Protein AF-A0A2E6QFX4-F1 (afdb_monomer_lite)

Foldseek 3Di:
DDDDDDDDDDDDDDDDDDDDDDDPPPPPPPPPPDPPLPAPPVRDDDDDFQQQDFLLVLLVCLVVVHPVVVSVLVVLVVVQVVCQVPDALAVGLQQPDDSNNLSVQLNVVCVVGRGDGSNVSSVVSSVVSVVVGNRDDADWDWDDDDPDIDIGGLVLQLLLQVLLVVVVLHDDHSRSDLDPSQLQSLLVVCVVVVHHSRSDDDPVSSCVSVVVVPVPPD

Structure (mmCIF, N/CA/C/O backbone):
data_AF-A0A2E6QFX4-F1
#
_entry.id   AF-A0A2E6QFX4-F1
#
loop_
_atom_site.group_PDB
_atom_site.id
_atom_site.type_symbol
_atom_site.label_atom_id
_atom_site.label_alt_id
_atom_site.label_comp_id
_atom_site.label_asym_id
_atom_site.label_entity_id
_atom_site.label_seq_id
_atom_site.pdbx_PDB_ins_code
_atom_site.Cartn_x
_atom_site.Cartn_y
_atom_site.Cartn_z
_atom_site.occupancy
_atom_site.B_iso_or_equiv
_atom_site.auth_seq_id
_atom_site.auth_comp_id
_atom_site.auth_asym_id
_atom_site.auth_atom_id
_atom_site.pdbx_PDB_model_num
ATOM 1 N N . MET A 1 1 ? -85.642 -29.655 -21.913 1.00 35.50 1 MET A N 1
ATOM 2 C CA . MET A 1 1 ? -85.967 -30.991 -22.459 1.00 35.50 1 MET A CA 1
ATOM 3 C C . MET A 1 1 ? -84.708 -31.479 -23.161 1.00 35.50 1 MET A C 1
ATOM 5 O O . MET A 1 1 ? -84.286 -30.824 -24.096 1.00 35.50 1 MET A O 1
ATOM 9 N N . LEU A 1 2 ? -83.879 -32.255 -22.458 1.00 34.97 2 LEU A N 1
ATOM 10 C CA . LEU A 1 2 ? -83.790 -33.726 -22.546 1.00 34.97 2 LEU A CA 1
ATOM 11 C C . LEU A 1 2 ? -83.266 -34.229 -23.904 1.00 34.97 2 LEU A C 1
ATOM 13 O O . LEU A 1 2 ? -84.039 -34.309 -24.851 1.00 34.97 2 LEU A O 1
ATOM 17 N N . ALA A 1 3 ? -81.964 -34.548 -23.933 1.00 36.19 3 ALA A N 1
ATOM 18 C CA . ALA A 1 3 ? -81.309 -35.771 -24.453 1.00 36.19 3 ALA A CA 1
ATOM 19 C C . ALA A 1 3 ? -79.814 -35.424 -24.693 1.00 36.19 3 ALA A C 1
ATOM 21 O O . ALA A 1 3 ? -79.533 -34.563 -25.520 1.00 36.19 3 ALA A O 1
ATOM 22 N N . CYS A 1 4 ? -78.834 -35.807 -23.858 1.00 29.44 4 CYS A N 1
ATOM 23 C CA . CYS A 1 4 ? -78.265 -37.151 -23.613 1.00 29.44 4 CYS A CA 1
ATOM 24 C C . CYS A 1 4 ? -77.902 -37.885 -24.915 1.00 29.44 4 CYS A C 1
ATOM 26 O O . CYS A 1 4 ? -78.789 -38.245 -25.677 1.00 29.44 4 CYS A O 1
ATOM 28 N N . GLU A 1 5 ? -76.602 -38.011 -25.215 1.00 38.44 5 GLU A N 1
ATOM 29 C CA . GLU A 1 5 ? -75.820 -39.275 -25.137 1.00 38.44 5 GLU A CA 1
ATOM 30 C C . GLU A 1 5 ? -75.543 -39.772 -26.573 1.00 38.44 5 GLU A C 1
ATOM 32 O O . GLU A 1 5 ? -76.302 -39.444 -27.474 1.00 38.44 5 GLU A O 1
ATOM 37 N N . THR A 1 6 ? -74.489 -40.491 -26.952 1.00 40.59 6 THR A N 1
ATOM 38 C CA . THR A 1 6 ? -73.368 -41.194 -26.302 1.00 40.59 6 THR A CA 1
ATOM 39 C C . THR A 1 6 ? -72.372 -41.526 -27.432 1.00 40.59 6 THR A C 1
ATOM 41 O O . THR A 1 6 ? -72.758 -41.642 -28.590 1.00 40.59 6 THR A O 1
ATOM 44 N N . ALA A 1 7 ? -71.063 -41.435 -27.195 1.00 39.66 7 ALA A N 1
ATOM 45 C CA . ALA A 1 7 ? -70.149 -42.545 -26.875 1.00 39.66 7 ALA A CA 1
ATOM 46 C C . ALA A 1 7 ? -69.997 -43.629 -27.964 1.00 39.66 7 ALA A C 1
ATOM 48 O O . ALA A 1 7 ? -70.974 -44.173 -28.467 1.00 39.66 7 ALA A O 1
ATOM 49 N N . GLY A 1 8 ? -68.749 -44.014 -28.259 1.00 31.48 8 GLY A N 1
ATOM 50 C CA . GLY A 1 8 ? -68.476 -45.163 -29.125 1.00 31.48 8 GLY A CA 1
ATOM 51 C C . GLY A 1 8 ? -67.019 -45.321 -29.547 1.00 31.48 8 GLY A C 1
ATOM 52 O O . GLY A 1 8 ? -66.678 -45.126 -30.705 1.00 31.48 8 GLY A O 1
ATOM 53 N N . GLU A 1 9 ? -66.165 -45.684 -28.598 1.00 41.28 9 GLU A N 1
ATOM 54 C CA . GLU A 1 9 ? -64.765 -46.075 -28.777 1.00 41.28 9 GLU A CA 1
ATOM 55 C C . GLU A 1 9 ? -64.634 -47.481 -29.399 1.00 41.28 9 GLU A C 1
ATOM 57 O O . GLU A 1 9 ? -65.370 -48.382 -28.993 1.00 41.28 9 GLU A O 1
ATOM 62 N N . LYS A 1 10 ? -63.667 -47.702 -30.314 1.00 35.31 10 LYS A N 1
ATOM 63 C CA . LYS A 1 10 ? -62.757 -48.875 -30.282 1.00 35.31 10 LYS A CA 1
ATOM 64 C C . LYS A 1 10 ? -61.659 -48.888 -31.361 1.00 35.31 10 LYS A C 1
ATOM 66 O O . LYS A 1 10 ? -61.893 -48.810 -32.559 1.00 35.31 10 LYS A O 1
ATOM 71 N N . SER A 1 11 ? -60.458 -49.091 -30.828 1.00 37.62 11 SER A N 1
ATOM 72 C CA . SER A 1 11 ? -59.155 -49.475 -31.383 1.00 37.62 11 SER A CA 1
ATOM 73 C C . SER A 1 11 ? -59.138 -50.659 -32.374 1.00 37.62 11 SER A C 1
ATOM 75 O O . SER A 1 11 ? -59.798 -51.666 -32.120 1.00 37.62 11 SER A O 1
ATOM 77 N N . ARG A 1 12 ? -58.274 -50.599 -33.410 1.00 44.84 12 ARG A N 1
ATOM 78 C CA . ARG A 1 12 ? -57.088 -51.487 -33.573 1.00 44.84 12 ARG A CA 1
ATOM 79 C C . ARG A 1 12 ? -56.296 -51.250 -34.878 1.00 44.84 12 ARG A C 1
ATOM 81 O O . ARG A 1 12 ? -56.795 -51.463 -35.971 1.00 44.84 12 ARG A O 1
ATOM 88 N N . THR A 1 13 ? -55.025 -50.892 -34.679 1.00 41.81 13 THR A N 1
ATOM 89 C CA . THR A 1 13 ? -53.792 -51.444 -35.285 1.00 41.81 13 THR A CA 1
ATOM 90 C C . THR A 1 13 ? -53.633 -51.524 -36.810 1.00 41.81 13 THR A C 1
ATOM 92 O O . THR A 1 13 ? -54.220 -52.376 -37.466 1.00 41.81 13 THR A O 1
ATOM 95 N N . GLY A 1 14 ? -52.645 -50.784 -37.335 1.00 33.09 14 GLY A N 1
ATOM 96 C CA . GLY A 1 14 ? -52.037 -51.087 -38.631 1.00 33.09 14 GLY A CA 1
ATOM 97 C C . GLY A 1 14 ? -50.963 -50.099 -39.095 1.00 33.09 14 GLY A C 1
ATOM 98 O O . GLY A 1 14 ? -51.286 -49.080 -39.683 1.00 33.09 14 GLY A O 1
ATOM 99 N N . MET A 1 15 ? -49.701 -50.511 -38.938 1.00 37.47 15 MET A N 1
ATOM 100 C CA . MET A 1 15 ? -48.578 -50.235 -39.849 1.00 37.47 15 MET A CA 1
ATOM 101 C C . MET A 1 15 ? -47.764 -48.935 -39.675 1.00 37.47 15 MET A C 1
ATOM 103 O O . MET A 1 15 ? -48.153 -47.835 -40.050 1.00 37.47 15 MET A O 1
ATOM 107 N N . MET A 1 16 ? -46.544 -49.133 -39.158 1.00 47.22 16 MET A N 1
ATOM 108 C CA . MET A 1 16 ? -45.398 -48.229 -39.265 1.00 47.22 16 MET A CA 1
ATOM 109 C C . MET A 1 16 ? -45.125 -47.833 -40.723 1.00 47.22 16 MET A C 1
ATOM 111 O O . MET A 1 16 ? -44.906 -48.703 -41.564 1.00 47.22 16 MET A O 1
ATOM 115 N N . VAL A 1 17 ? -44.981 -46.530 -40.974 1.00 50.31 17 VAL A N 1
ATOM 116 C CA . VAL A 1 17 ? -44.178 -45.991 -42.080 1.00 50.31 17 VAL A CA 1
ATOM 117 C C . VAL A 1 17 ? -43.176 -45.004 -41.478 1.00 50.31 17 VAL A C 1
ATOM 119 O O . VAL A 1 17 ? -43.550 -44.045 -40.809 1.00 50.31 17 VAL A O 1
ATOM 122 N N . LYS A 1 18 ? -41.887 -45.301 -41.660 1.00 48.72 18 LYS A N 1
ATOM 123 C CA . LYS A 1 18 ? -40.739 -44.475 -41.270 1.00 48.72 18 LYS A CA 1
ATOM 124 C C . LYS A 1 18 ? -40.333 -43.572 -42.443 1.00 48.72 18 LYS A C 1
ATOM 126 O O . LYS A 1 18 ? -39.806 -44.113 -43.407 1.00 48.72 18 LYS A O 1
ATOM 131 N N . THR A 1 19 ? -40.470 -42.249 -42.302 1.00 46.91 19 THR A N 1
ATOM 132 C CA . THR A 1 19 ? -39.700 -41.197 -43.022 1.00 46.91 19 THR A CA 1
ATOM 133 C C . THR A 1 19 ? -40.080 -39.833 -42.408 1.00 46.91 19 THR A C 1
ATOM 135 O O . THR A 1 19 ? -41.226 -39.430 -42.523 1.00 46.91 19 THR A O 1
ATOM 138 N N . ALA A 1 20 ? -39.318 -39.243 -41.478 1.00 49.31 20 ALA A N 1
ATOM 139 C CA . ALA A 1 20 ? -38.072 -38.463 -41.602 1.00 49.31 20 ALA A CA 1
ATOM 140 C C . ALA A 1 20 ? -38.265 -36.989 -42.047 1.00 49.31 20 ALA A C 1
ATOM 142 O O . ALA A 1 20 ? -38.857 -36.742 -43.089 1.00 49.31 20 ALA A O 1
ATOM 143 N N . MET A 1 21 ? -37.629 -36.077 -41.281 1.00 48.16 21 MET A N 1
ATOM 144 C CA . MET A 1 21 ? -37.421 -34.618 -41.476 1.00 48.16 21 MET A CA 1
ATOM 145 C C . MET A 1 21 ? -38.606 -33.706 -41.098 1.00 48.16 21 MET A C 1
ATOM 147 O O . MET A 1 21 ? -39.728 -33.976 -41.489 1.00 48.16 21 MET A O 1
ATOM 151 N N . LEU A 1 22 ? -38.489 -32.599 -40.351 1.00 48.91 22 LEU A N 1
ATOM 152 C CA . LEU A 1 22 ? -37.388 -31.751 -39.858 1.00 48.91 22 LEU A CA 1
ATOM 153 C C . LEU A 1 22 ? -38.018 -30.990 -38.648 1.00 48.91 22 LEU A C 1
ATOM 155 O O . LEU A 1 22 ? -39.098 -30.434 -38.787 1.00 48.91 22 LEU A O 1
ATOM 159 N N . GLY A 1 23 ? -37.526 -30.994 -37.411 1.00 51.88 23 GLY A N 1
ATOM 160 C CA . GLY A 1 23 ? -36.166 -30.658 -37.021 1.00 51.88 23 GLY A CA 1
ATOM 161 C C . GLY A 1 23 ? -35.954 -29.158 -36.753 1.00 51.88 23 GLY A C 1
ATOM 162 O O . GLY A 1 23 ? -34.820 -28.722 -36.845 1.00 51.88 23 GLY A O 1
ATOM 163 N N . ALA A 1 24 ? -36.980 -28.354 -36.446 1.00 53.59 24 ALA A N 1
ATOM 164 C CA . ALA A 1 24 ? -36.787 -26.971 -35.987 1.00 53.59 24 ALA A CA 1
ATOM 165 C C . ALA A 1 24 ? -36.700 -26.909 -34.451 1.00 53.59 24 ALA A C 1
ATOM 167 O O . ALA A 1 24 ? -37.524 -26.287 -33.784 1.00 53.59 24 ALA A O 1
ATOM 168 N N . VAL A 1 25 ? -35.695 -27.578 -33.877 1.00 57.50 25 VAL A N 1
ATOM 169 C CA . VAL A 1 25 ? -35.171 -27.152 -32.574 1.00 57.50 25 VAL A CA 1
ATOM 170 C C . VAL A 1 25 ? -34.488 -25.827 -32.867 1.00 57.50 25 VAL A C 1
ATOM 172 O O . VAL A 1 25 ? -33.426 -25.808 -33.484 1.00 57.50 25 VAL A O 1
ATOM 175 N N . GLY A 1 26 ? -35.149 -24.720 -32.526 1.00 55.34 26 GLY A N 1
ATOM 176 C CA . GLY A 1 26 ? -34.520 -23.409 -32.534 1.00 55.34 26 GLY A CA 1
ATOM 177 C C . GLY A 1 26 ? -33.245 -23.520 -31.714 1.00 55.34 26 GLY A C 1
ATOM 178 O O . GLY A 1 26 ? -33.307 -23.701 -30.499 1.00 55.34 26 GLY A O 1
ATOM 179 N N . ALA A 1 27 ? -32.105 -23.514 -32.400 1.00 58.50 27 ALA A N 1
ATOM 180 C CA . ALA A 1 27 ? -30.800 -23.468 -31.782 1.00 58.50 27 ALA A CA 1
ATOM 181 C C . ALA A 1 27 ? -30.735 -22.144 -31.025 1.00 58.50 27 ALA A C 1
ATOM 183 O O . ALA A 1 27 ? -30.445 -21.093 -31.595 1.00 58.50 27 ALA A O 1
ATOM 184 N N . LEU A 1 28 ? -31.089 -22.193 -29.742 1.00 56.75 28 LEU A N 1
ATOM 185 C CA . LEU A 1 28 ? -30.745 -21.165 -28.786 1.00 56.75 28 LEU A CA 1
ATOM 186 C C . LEU A 1 28 ? -29.217 -21.151 -28.792 1.00 56.75 28 LEU A C 1
ATOM 188 O O . LEU A 1 28 ? -28.579 -22.037 -28.223 1.00 56.75 28 LEU A O 1
ATOM 192 N N . LEU A 1 29 ? -28.635 -20.219 -29.546 1.00 57.94 29 LEU A N 1
ATOM 193 C CA . LEU A 1 29 ? -27.223 -19.894 -29.467 1.00 57.94 29 LEU A CA 1
ATOM 194 C C . LEU A 1 29 ? -26.982 -19.434 -28.029 1.00 57.94 29 LEU A C 1
ATOM 196 O O . LEU A 1 29 ? -27.104 -18.255 -27.708 1.00 57.94 29 LEU A O 1
ATOM 200 N N . LEU A 1 30 ? -26.655 -20.388 -27.159 1.00 59.47 30 LEU A N 1
ATOM 201 C CA . LEU A 1 30 ? -25.836 -20.171 -25.979 1.00 59.47 30 LEU A CA 1
ATOM 202 C C . LEU A 1 30 ? -24.475 -19.703 -26.501 1.00 59.47 30 LEU A C 1
ATOM 204 O O . LEU A 1 30 ? -23.502 -20.452 -26.518 1.00 59.47 30 LEU A O 1
ATOM 208 N N . ALA A 1 31 ? -24.419 -18.465 -26.991 1.00 60.12 31 ALA A N 1
ATOM 209 C CA . ALA A 1 31 ? -23.189 -17.708 -27.042 1.00 60.12 31 ALA A CA 1
ATOM 210 C C . ALA A 1 31 ? -22.822 -17.461 -25.578 1.00 60.12 31 ALA A C 1
ATOM 212 O O . ALA A 1 31 ? -23.138 -16.418 -25.010 1.00 60.12 31 ALA A O 1
ATOM 213 N N . GLY A 1 32 ? -22.263 -18.488 -24.929 1.00 59.50 32 GLY A N 1
ATOM 214 C CA . GLY A 1 32 ? -21.581 -18.312 -23.661 1.00 59.50 32 GLY A CA 1
ATOM 215 C C . GLY A 1 32 ? -20.583 -17.191 -23.885 1.00 59.50 32 GLY A C 1
ATOM 216 O O . GLY A 1 32 ? -19.832 -17.239 -24.861 1.00 59.50 32 GLY A O 1
ATOM 217 N N . ALA A 1 33 ? -20.660 -16.148 -23.064 1.00 62.94 33 ALA A N 1
ATOM 218 C CA . ALA A 1 33 ? -19.691 -15.073 -23.098 1.00 62.94 33 ALA A CA 1
ATOM 219 C C . ALA A 1 33 ? -18.310 -15.722 -22.969 1.00 62.94 33 ALA A C 1
ATOM 221 O O . ALA A 1 33 ? -17.965 -16.249 -21.912 1.00 62.94 33 ALA A O 1
ATOM 222 N N . LEU A 1 34 ? -17.560 -15.774 -24.072 1.00 62.69 34 LEU A N 1
ATOM 223 C CA . LEU A 1 34 ? -16.145 -16.081 -23.980 1.00 62.69 34 LEU A CA 1
ATOM 224 C C . LEU A 1 34 ? -15.561 -14.994 -23.075 1.00 62.69 34 LEU A C 1
ATOM 226 O O . LEU A 1 34 ? -15.899 -13.821 -23.278 1.00 62.69 34 LEU A O 1
ATOM 230 N N . PRO A 1 35 ? -14.758 -15.357 -22.063 1.00 60.97 35 PRO A N 1
ATOM 231 C CA . PRO A 1 35 ? -14.129 -14.359 -21.218 1.00 60.97 35 PRO A CA 1
ATOM 232 C C . PRO A 1 35 ? -13.373 -13.394 -22.132 1.00 60.97 35 PRO A C 1
ATOM 234 O O . PRO A 1 35 ? -12.614 -13.819 -23.006 1.00 60.97 35 PRO A O 1
ATOM 237 N N . ALA A 1 36 ? -13.644 -12.098 -21.987 1.00 66.31 36 ALA A N 1
ATOM 238 C CA . ALA A 1 36 ? -12.917 -11.072 -22.710 1.00 66.31 36 ALA A CA 1
ATOM 239 C C . ALA A 1 36 ? -11.476 -11.072 -22.182 1.00 66.31 36 ALA A C 1
ATOM 241 O O . ALA A 1 36 ? -11.196 -10.525 -21.120 1.00 66.31 36 ALA A O 1
ATOM 242 N N . ALA A 1 37 ? -10.568 -11.747 -22.885 1.00 65.50 37 ALA A N 1
ATOM 243 C CA . ALA A 1 37 ? -9.150 -11.694 -22.565 1.00 65.50 37 ALA A CA 1
ATOM 244 C C . ALA A 1 37 ? -8.605 -10.318 -22.978 1.00 65.50 37 ALA A C 1
ATOM 246 O O . ALA A 1 37 ? -8.757 -9.910 -24.127 1.00 65.50 37 ALA A O 1
ATOM 247 N N . ALA A 1 38 ? -7.994 -9.594 -22.036 1.00 78.75 38 ALA A N 1
ATOM 248 C CA . ALA A 1 38 ? -7.415 -8.268 -22.280 1.00 78.75 38 ALA A CA 1
ATOM 249 C C . ALA A 1 38 ? -6.100 -8.310 -23.090 1.00 78.75 38 ALA A C 1
ATOM 251 O O . ALA A 1 38 ? -5.676 -7.297 -23.641 1.00 78.75 38 ALA A O 1
ATOM 252 N N . ALA A 1 39 ? -5.452 -9.474 -23.157 1.00 86.75 39 ALA A N 1
ATOM 253 C CA . ALA A 1 39 ? -4.255 -9.715 -23.957 1.00 86.75 39 ALA A CA 1
ATOM 254 C C . ALA A 1 39 ? -4.608 -10.189 -25.382 1.00 86.75 39 ALA A C 1
ATOM 256 O O . ALA A 1 39 ? -5.764 -10.505 -25.669 1.00 86.75 39 ALA A O 1
ATOM 257 N N . ASP A 1 40 ? -3.617 -10.254 -26.279 1.00 88.69 40 ASP A N 1
ATOM 258 C CA . ASP A 1 40 ? -3.808 -10.899 -27.583 1.00 88.69 40 ASP A CA 1
ATOM 259 C C . ASP A 1 40 ? -4.100 -12.410 -27.439 1.00 88.69 40 ASP A C 1
ATOM 261 O O . ASP A 1 40 ? -4.105 -12.968 -26.340 1.00 88.69 40 ASP A O 1
ATOM 265 N N . GLY A 1 41 ? -4.363 -13.094 -28.557 1.00 86.56 41 GLY A N 1
ATOM 266 C CA . GLY A 1 41 ? -4.734 -14.515 -28.549 1.00 86.56 41 GLY A CA 1
ATOM 267 C C . GLY A 1 41 ? -3.682 -15.462 -27.955 1.00 86.56 41 GLY A C 1
ATOM 268 O O . GLY A 1 41 ? -4.030 -16.582 -27.588 1.00 86.56 41 GLY A O 1
ATOM 269 N N . ASP A 1 42 ? -2.436 -15.006 -27.822 1.00 88.44 42 ASP A N 1
ATOM 270 C CA . ASP A 1 42 ? -1.317 -15.753 -27.245 1.00 88.44 42 ASP A CA 1
ATOM 271 C C . ASP A 1 42 ? -1.000 -15.297 -25.806 1.00 88.44 42 ASP A C 1
ATOM 273 O O . ASP A 1 42 ? -0.063 -15.794 -25.178 1.00 88.44 42 ASP A O 1
ATOM 277 N N . GLY A 1 43 ? -1.775 -14.353 -25.262 1.00 86.38 43 GLY A N 1
ATOM 278 C CA . GLY A 1 43 ? -1.556 -13.778 -23.940 1.00 86.38 43 GLY A CA 1
ATOM 279 C C . GLY A 1 43 ? -0.488 -12.681 -23.904 1.00 86.38 43 GLY A C 1
ATOM 280 O O . GLY A 1 43 ? -0.097 -12.257 -22.813 1.00 86.38 43 GLY A O 1
ATOM 281 N N . ASN A 1 44 ? -0.015 -12.192 -25.056 1.00 90.50 44 ASN A N 1
ATOM 282 C CA . ASN A 1 44 ? 0.922 -11.074 -25.092 1.00 90.50 44 ASN A CA 1
ATOM 283 C C . ASN A 1 44 ? 0.195 -9.740 -24.928 1.00 90.50 44 ASN A C 1
ATOM 285 O O . ASN A 1 44 ? -0.949 -9.548 -25.343 1.00 90.50 44 ASN A O 1
ATOM 289 N N . PHE A 1 45 ? 0.918 -8.771 -24.380 1.00 90.88 45 PHE A N 1
ATOM 290 C CA . PHE A 1 45 ? 0.472 -7.390 -24.282 1.00 90.88 45 PHE A CA 1
ATOM 291 C C . PHE A 1 45 ? 1.657 -6.440 -24.474 1.00 90.88 45 PHE A C 1
ATOM 293 O O . PHE A 1 45 ? 2.810 -6.778 -24.186 1.00 90.88 45 PHE A O 1
ATOM 300 N N . ALA A 1 46 ? 1.376 -5.240 -24.979 1.00 93.06 46 ALA A N 1
ATOM 301 C CA . ALA A 1 46 ? 2.371 -4.183 -25.086 1.00 93.06 46 ALA A CA 1
ATOM 302 C C . ALA A 1 46 ? 2.526 -3.471 -23.737 1.00 93.06 46 ALA A C 1
ATOM 304 O O . ALA A 1 46 ? 1.548 -3.191 -23.047 1.00 93.06 46 ALA A O 1
ATOM 305 N N . ILE A 1 47 ? 3.770 -3.175 -23.365 1.00 93.62 47 ILE A N 1
ATOM 306 C CA . ILE A 1 47 ? 4.080 -2.378 -22.178 1.00 93.62 47 ILE A CA 1
ATOM 307 C C . ILE A 1 47 ? 4.363 -0.964 -22.664 1.00 93.62 47 ILE A C 1
ATOM 309 O O . ILE A 1 47 ? 5.370 -0.749 -23.338 1.00 93.62 47 ILE A O 1
ATOM 313 N N . ASP A 1 48 ? 3.510 -0.017 -22.292 1.00 90.94 48 ASP A N 1
ATOM 314 C CA . ASP A 1 48 ? 3.675 1.385 -22.664 1.00 90.94 48 ASP A CA 1
ATOM 315 C C . ASP A 1 48 ? 4.291 2.213 -21.529 1.00 90.94 48 ASP A C 1
ATOM 317 O O . ASP A 1 48 ? 4.038 1.998 -20.339 1.00 90.94 48 ASP A O 1
ATOM 321 N N . GLY A 1 49 ? 5.101 3.204 -21.908 1.00 94.25 49 GLY A N 1
ATOM 322 C CA . GLY A 1 49 ? 5.676 4.185 -20.990 1.00 94.25 49 GLY A CA 1
ATOM 323 C C . GLY A 1 49 ? 6.744 3.619 -20.049 1.00 94.25 49 GLY A C 1
ATOM 324 O O . GLY A 1 49 ? 7.582 2.806 -20.427 1.00 94.25 49 GLY A O 1
ATOM 325 N N . ALA A 1 50 ? 6.738 4.091 -18.803 1.00 94.56 50 ALA A N 1
ATOM 326 C CA . ALA A 1 50 ? 7.780 3.809 -17.819 1.00 94.56 50 ALA A CA 1
ATOM 327 C C . ALA A 1 50 ? 7.915 2.330 -17.419 1.00 94.56 50 ALA A C 1
ATOM 329 O O . ALA A 1 50 ? 8.968 1.934 -16.929 1.00 94.56 50 ALA A O 1
ATOM 330 N N . GLY A 1 51 ? 6.910 1.489 -17.671 1.00 95.12 51 GLY A N 1
ATOM 331 C CA . GLY A 1 51 ? 6.987 0.054 -17.386 1.00 95.12 51 GLY A CA 1
ATOM 332 C C . GLY A 1 51 ? 8.098 -0.682 -18.146 1.00 95.12 51 GLY A C 1
ATOM 333 O O . GLY A 1 51 ? 8.539 -1.745 -17.705 1.00 95.12 51 GLY A O 1
ATOM 334 N N . THR A 1 52 ? 8.574 -0.137 -19.274 1.00 97.19 52 THR A N 1
ATOM 335 C CA . THR A 1 52 ? 9.576 -0.794 -20.129 1.00 97.19 52 THR A CA 1
ATOM 336 C C . THR A 1 52 ? 11.006 -0.680 -19.617 1.00 97.19 52 THR A C 1
ATOM 338 O O . THR A 1 52 ? 11.869 -1.413 -20.107 1.00 97.19 52 THR A O 1
ATOM 341 N N . VAL A 1 53 ? 11.285 0.252 -18.697 1.00 97.88 53 VAL A N 1
ATOM 342 C CA . VAL A 1 53 ? 12.647 0.485 -18.193 1.00 97.88 53 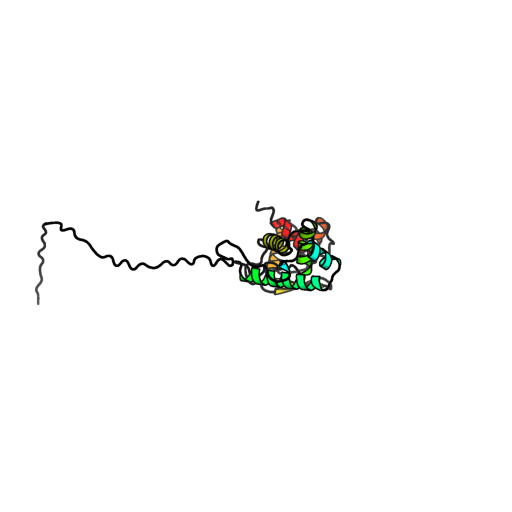VAL A CA 1
ATOM 343 C C . VAL A 1 53 ? 13.124 -0.697 -17.356 1.00 97.88 53 VAL A C 1
ATOM 345 O O . VAL A 1 53 ? 12.329 -1.485 -16.850 1.00 97.88 53 VAL A O 1
ATOM 348 N N . THR A 1 54 ? 14.434 -0.834 -17.203 1.00 98.56 54 THR A N 1
ATOM 349 C CA . THR A 1 54 ? 15.035 -1.833 -16.323 1.00 98.56 54 THR A CA 1
ATOM 350 C C . THR A 1 54 ? 15.011 -1.378 -14.863 1.00 98.56 54 THR A C 1
ATOM 352 O O . THR A 1 54 ? 14.967 -0.187 -14.552 1.00 98.56 54 THR A O 1
ATOM 355 N N . CYS A 1 55 ? 15.037 -2.341 -13.949 1.00 98.69 55 CYS A N 1
ATOM 356 C CA . CYS A 1 55 ? 15.024 -2.101 -12.514 1.00 98.69 55 CYS A CA 1
ATOM 357 C C . CYS A 1 55 ? 16.219 -1.260 -12.042 1.00 98.69 55 CYS A C 1
ATOM 359 O O . CYS A 1 55 ? 16.042 -0.424 -11.167 1.00 98.69 55 CYS A O 1
ATOM 361 N N . ASP A 1 56 ? 17.412 -1.411 -12.618 1.00 98.56 56 ASP A N 1
ATOM 362 C CA . ASP A 1 56 ? 18.565 -0.554 -12.308 1.00 98.56 56 ASP A CA 1
ATOM 363 C C . ASP A 1 56 ? 18.304 0.935 -12.613 1.00 98.56 56 ASP A C 1
ATOM 365 O O . ASP A 1 56 ? 18.631 1.792 -11.793 1.00 98.56 56 ASP A O 1
ATOM 369 N N . ARG A 1 57 ? 17.629 1.249 -13.726 1.00 98.50 57 ARG A N 1
ATOM 370 C CA . ARG A 1 57 ? 17.196 2.612 -14.082 1.00 98.50 57 ARG A CA 1
ATOM 371 C C . ARG A 1 57 ? 16.133 3.151 -13.142 1.00 98.50 57 ARG A C 1
ATOM 373 O O . ARG A 1 57 ? 16.167 4.330 -12.791 1.00 98.50 57 ARG A O 1
ATOM 380 N N . PHE A 1 58 ? 15.208 2.29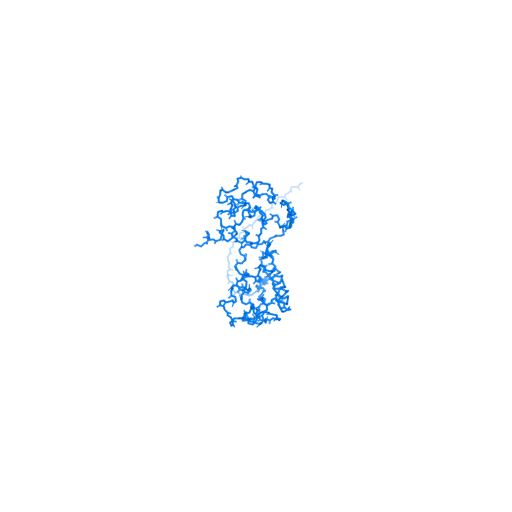6 -12.719 1.00 98.62 58 PHE A N 1
ATOM 381 C CA . PHE A 1 58 ? 14.261 2.652 -11.671 1.00 98.62 58 PHE A CA 1
ATOM 382 C C . PHE A 1 58 ? 14.983 2.984 -10.356 1.00 98.62 58 PHE A C 1
ATOM 384 O O . PHE A 1 58 ? 14.716 4.031 -9.772 1.00 98.62 58 PHE A O 1
ATOM 391 N N . ILE A 1 59 ? 15.928 2.143 -9.919 1.00 98.75 59 ILE A N 1
ATOM 392 C CA . ILE A 1 59 ? 16.681 2.343 -8.672 1.00 98.75 59 ILE A CA 1
ATOM 393 C C . ILE A 1 59 ? 17.535 3.613 -8.721 1.00 98.75 59 ILE A C 1
ATOM 395 O O . ILE A 1 59 ? 17.525 4.368 -7.754 1.00 98.75 59 ILE A O 1
ATOM 399 N N . GLU A 1 60 ? 18.196 3.907 -9.845 1.00 98.56 60 GLU A N 1
ATOM 400 C CA . GLU A 1 60 ? 18.939 5.161 -10.047 1.00 98.56 60 GLU A CA 1
ATOM 401 C C . GLU A 1 60 ? 18.042 6.390 -9.805 1.00 98.56 60 GLU A C 1
ATOM 403 O O . GLU A 1 60 ? 18.398 7.295 -9.045 1.00 98.56 60 GLU A O 1
ATOM 408 N N . ALA A 1 61 ? 16.842 6.398 -10.392 1.00 98.44 61 ALA A N 1
ATOM 409 C CA . ALA A 1 61 ? 15.881 7.478 -10.194 1.00 98.44 61 ALA A CA 1
ATOM 410 C C . ALA A 1 61 ? 15.309 7.514 -8.769 1.00 98.44 61 ALA A C 1
ATOM 412 O O . ALA A 1 61 ? 15.121 8.595 -8.209 1.00 98.44 61 ALA A O 1
ATOM 413 N N . TYR A 1 62 ? 15.029 6.347 -8.185 1.00 98.44 62 TYR A N 1
ATOM 414 C CA . TYR A 1 62 ? 14.444 6.202 -6.855 1.00 98.44 62 TYR A CA 1
ATOM 415 C C . TYR A 1 62 ? 15.395 6.670 -5.747 1.00 98.44 62 TYR A C 1
ATOM 417 O O . TYR A 1 62 ? 14.967 7.430 -4.873 1.00 98.44 62 TYR A O 1
ATOM 425 N N . ASP A 1 63 ? 16.666 6.262 -5.798 1.00 98.31 63 ASP A N 1
ATOM 426 C CA . ASP A 1 63 ? 17.688 6.652 -4.821 1.00 98.31 63 ASP A CA 1
ATOM 427 C C . ASP A 1 63 ? 18.067 8.132 -4.999 1.00 98.31 63 ASP A C 1
ATOM 429 O O . ASP A 1 63 ? 18.249 8.855 -4.019 1.00 98.31 63 ASP A O 1
ATOM 433 N N . GLY A 1 64 ? 18.128 8.610 -6.248 1.00 97.62 64 GLY A N 1
ATOM 434 C CA . GLY A 1 64 ? 18.440 10.004 -6.570 1.00 97.62 64 GLY A CA 1
ATOM 435 C C . GLY A 1 64 ? 17.266 10.981 -6.451 1.00 97.62 64 GLY A C 1
ATOM 436 O O . GLY A 1 64 ? 17.480 12.186 -6.584 1.00 97.62 64 GLY A O 1
ATOM 437 N N . LYS A 1 65 ? 16.033 10.488 -6.250 1.00 96.44 65 LYS A N 1
ATOM 438 C CA . LYS A 1 65 ? 14.777 11.266 -6.321 1.00 96.44 65 LYS A CA 1
ATOM 439 C C . LYS A 1 65 ? 14.735 12.198 -7.540 1.00 96.44 65 LYS A C 1
ATOM 441 O O . LYS A 1 65 ? 14.375 13.373 -7.444 1.00 96.44 65 LYS A O 1
ATOM 446 N N . THR A 1 66 ? 15.148 11.673 -8.694 1.00 97.75 66 THR A N 1
ATOM 447 C CA . THR A 1 66 ? 15.235 12.443 -9.943 1.00 97.75 66 THR A CA 1
ATOM 448 C C . THR A 1 66 ? 13.840 12.758 -10.487 1.00 97.75 66 THR A C 1
ATOM 450 O O . THR A 1 66 ? 12.828 12.288 -9.976 1.00 97.75 66 THR A O 1
ATOM 453 N N . ARG A 1 67 ? 13.750 13.532 -11.573 1.00 97.19 67 ARG A N 1
ATOM 454 C CA . ARG A 1 67 ? 12.464 13.766 -12.250 1.00 97.19 67 ARG A CA 1
ATOM 455 C C . ARG A 1 67 ? 11.768 12.457 -12.654 1.00 97.19 67 ARG A C 1
ATOM 457 O O . ARG A 1 67 ? 10.546 12.376 -12.562 1.00 97.19 67 ARG A O 1
ATOM 464 N N . ASP A 1 68 ? 12.538 11.448 -13.051 1.00 97.88 68 ASP A N 1
ATOM 465 C CA . ASP A 1 68 ? 12.008 10.160 -13.502 1.00 97.88 68 ASP A CA 1
ATOM 466 C C . ASP A 1 68 ? 11.337 9.379 -12.369 1.00 97.88 68 ASP A C 1
ATOM 468 O O . ASP A 1 68 ? 10.392 8.643 -12.630 1.00 97.88 68 ASP A O 1
ATOM 472 N N . TYR A 1 69 ? 11.715 9.613 -11.104 1.00 98.25 69 TYR A N 1
ATOM 473 C CA . TYR A 1 69 ? 11.006 9.051 -9.949 1.00 98.25 69 TYR A CA 1
ATOM 474 C C . TYR A 1 69 ? 9.506 9.369 -9.998 1.00 98.25 69 TYR A C 1
ATOM 476 O O . TYR A 1 69 ? 8.679 8.482 -9.811 1.00 98.25 69 TYR A O 1
ATOM 484 N N . TYR A 1 70 ? 9.148 10.616 -10.315 1.00 97.56 70 TYR A N 1
ATOM 485 C CA . TYR A 1 70 ? 7.749 11.038 -10.402 1.00 97.56 70 TYR A CA 1
ATOM 486 C C . TYR A 1 70 ? 7.050 10.505 -11.657 1.00 97.56 70 TYR A C 1
ATOM 488 O O . TYR A 1 70 ? 5.843 10.275 -11.636 1.00 97.56 70 TYR A O 1
ATOM 496 N N . VAL A 1 71 ? 7.798 10.266 -12.740 1.00 98.06 71 VAL A N 1
ATOM 497 C CA . VAL A 1 71 ? 7.271 9.581 -13.931 1.00 98.06 71 VAL A CA 1
ATOM 498 C C . VAL A 1 71 ? 6.912 8.136 -13.583 1.00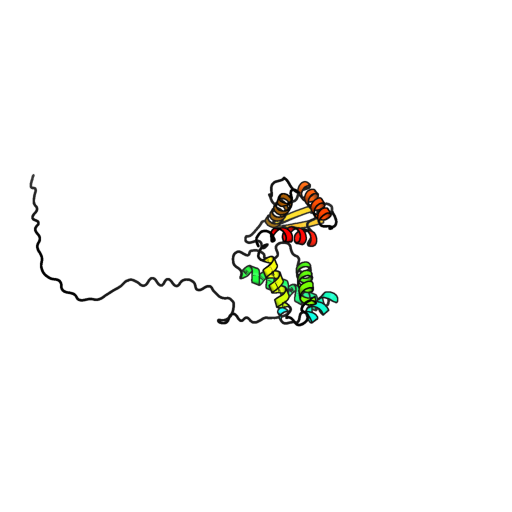 98.06 71 VAL A C 1
ATOM 500 O O . VAL A 1 71 ? 5.850 7.655 -13.969 1.00 98.06 71 VAL A O 1
ATOM 503 N N . TYR A 1 72 ? 7.766 7.459 -12.816 1.00 98.44 72 TYR A N 1
ATOM 504 C CA . TYR A 1 72 ? 7.531 6.094 -12.354 1.00 98.44 72 TYR A CA 1
ATOM 505 C C . TYR A 1 72 ? 6.386 6.024 -11.342 1.00 98.44 72 TYR A C 1
ATOM 507 O O . TYR A 1 72 ? 5.550 5.133 -11.458 1.00 98.44 72 TYR A O 1
ATOM 515 N N . ALA A 1 73 ? 6.291 6.992 -10.426 1.00 98.50 73 ALA A N 1
ATOM 516 C CA . ALA A 1 73 ? 5.169 7.139 -9.499 1.00 98.50 73 ALA A CA 1
ATOM 517 C C . ALA A 1 73 ? 3.826 7.235 -10.240 1.00 98.50 73 ALA A C 1
ATOM 519 O O . ALA A 1 73 ? 2.957 6.388 -10.054 1.00 98.50 73 ALA A O 1
ATOM 520 N N . GLY A 1 74 ? 3.701 8.192 -11.167 1.00 98.31 74 GLY A N 1
ATOM 521 C CA . GLY A 1 74 ? 2.467 8.367 -11.935 1.00 98.31 74 GLY A CA 1
ATOM 522 C C . GLY A 1 74 ? 2.138 7.172 -12.835 1.00 98.31 74 GLY A C 1
ATOM 523 O O . GLY A 1 74 ? 0.969 6.842 -13.024 1.00 98.31 74 GLY A O 1
ATOM 524 N N . TRP A 1 75 ? 3.155 6.489 -13.370 1.00 98.31 75 TRP A N 1
ATOM 525 C CA . TRP A 1 75 ? 2.943 5.254 -14.125 1.00 98.31 75 TRP A CA 1
ATOM 526 C C . TRP A 1 75 ? 2.402 4.125 -13.238 1.00 98.31 75 TRP A C 1
ATOM 528 O O . TRP A 1 75 ? 1.485 3.427 -13.663 1.00 98.31 75 TRP A O 1
ATOM 538 N N . VAL A 1 76 ? 2.917 3.966 -12.012 1.00 98.69 76 VAL A N 1
ATOM 539 C CA . VAL A 1 76 ? 2.404 2.979 -11.045 1.00 98.69 76 VAL A CA 1
ATOM 540 C C . VAL A 1 76 ? 0.954 3.281 -10.679 1.00 98.69 76 VAL A C 1
ATOM 542 O O . VAL A 1 76 ? 0.130 2.377 -10.774 1.00 98.69 76 VAL A O 1
ATOM 545 N N . ASP A 1 77 ? 0.614 4.530 -10.355 1.00 98.50 77 ASP A N 1
ATOM 546 C CA . ASP A 1 77 ? -0.766 4.915 -10.014 1.00 98.50 77 ASP A CA 1
ATOM 547 C C . ASP A 1 77 ? -1.738 4.653 -11.177 1.00 98.50 77 ASP A C 1
ATOM 549 O O . ASP A 1 77 ? -2.840 4.125 -10.993 1.00 98.50 77 ASP A O 1
ATOM 553 N N . GLY A 1 78 ? -1.314 4.972 -12.405 1.00 98.12 78 GLY A N 1
ATOM 554 C CA . GLY A 1 78 ? -2.086 4.685 -13.612 1.00 98.12 78 GLY A CA 1
ATOM 555 C C . GLY A 1 78 ? -2.266 3.185 -13.850 1.00 98.12 78 GLY A C 1
ATOM 556 O O . GLY A 1 78 ? -3.366 2.738 -14.176 1.00 98.12 78 GLY A O 1
ATOM 557 N N . TYR A 1 79 ? -1.212 2.392 -13.643 1.00 97.25 79 TYR A N 1
ATOM 558 C CA . TYR A 1 79 ? -1.264 0.939 -13.790 1.00 97.25 79 TYR A CA 1
ATOM 559 C C . TYR A 1 79 ? -2.152 0.283 -12.722 1.00 97.25 79 TYR A C 1
ATOM 561 O O . TYR A 1 79 ? -2.945 -0.601 -13.048 1.00 97.25 79 TYR A O 1
ATOM 569 N N . VAL A 1 80 ? -2.096 0.752 -11.471 1.00 98.19 80 VAL A N 1
ATOM 570 C CA . VAL A 1 80 ? -3.013 0.337 -10.395 1.00 98.19 80 VAL A CA 1
ATOM 571 C C . VAL A 1 80 ? -4.456 0.660 -10.769 1.00 98.19 80 VAL A C 1
ATOM 573 O O . VAL A 1 80 ? -5.301 -0.228 -10.721 1.00 98.19 80 VAL A O 1
ATOM 576 N N . THR A 1 81 ? -4.730 1.885 -11.226 1.00 97.62 81 THR A N 1
ATOM 577 C CA . THR A 1 81 ? -6.077 2.305 -11.651 1.00 97.62 81 THR A CA 1
ATOM 578 C C . THR A 1 81 ? -6.619 1.412 -12.767 1.00 97.62 81 THR A C 1
ATOM 580 O O . THR A 1 81 ? -7.745 0.922 -12.689 1.00 97.62 81 THR A O 1
ATOM 583 N N . ALA A 1 82 ? -5.804 1.152 -13.792 1.00 95.50 82 ALA A N 1
ATOM 584 C CA . ALA A 1 82 ? -6.167 0.254 -14.880 1.00 95.50 82 ALA A CA 1
ATOM 585 C C . ALA A 1 82 ? -6.410 -1.177 -14.380 1.00 95.50 82 ALA A C 1
ATOM 587 O O . ALA A 1 82 ? -7.309 -1.854 -14.876 1.00 95.50 82 ALA A O 1
ATOM 588 N N . THR A 1 83 ? -5.636 -1.643 -13.399 1.00 94.56 83 THR A N 1
ATOM 589 C CA . THR A 1 83 ? -5.811 -2.977 -12.817 1.00 94.56 83 THR A CA 1
ATOM 590 C C . THR A 1 83 ? -7.105 -3.055 -12.004 1.00 94.56 83 THR A C 1
ATOM 592 O O . THR A 1 83 ? -7.849 -4.012 -12.187 1.00 94.56 83 THR A O 1
ATOM 595 N N . ASN A 1 84 ? -7.437 -2.034 -11.203 1.00 96.69 84 ASN A N 1
ATOM 596 C CA . ASN A 1 84 ? -8.719 -1.956 -10.490 1.00 96.69 84 ASN A CA 1
ATOM 597 C C . ASN A 1 84 ? -9.905 -2.068 -11.459 1.00 96.69 84 ASN A C 1
ATOM 599 O O . ASN A 1 84 ? -10.839 -2.817 -11.214 1.00 96.69 84 ASN A O 1
ATOM 603 N N . GLN A 1 85 ? -9.847 -1.370 -12.596 1.00 94.56 85 GLN A N 1
ATOM 604 C CA . GLN A 1 85 ? -10.931 -1.387 -13.581 1.00 94.56 85 GLN A CA 1
ATOM 605 C C . GLN A 1 85 ? -11.092 -2.734 -14.308 1.00 94.56 85 GLN A C 1
ATOM 607 O O . GLN A 1 85 ? -12.194 -3.065 -14.742 1.00 94.56 85 GLN A O 1
ATOM 612 N N . GLN A 1 86 ? -9.997 -3.465 -14.519 1.00 91.25 86 GLN A N 1
ATOM 613 C CA . GLN A 1 86 ? -9.975 -4.656 -15.378 1.00 91.25 86 GLN A CA 1
ATOM 614 C C . GLN A 1 86 ? -10.056 -5.975 -14.608 1.00 91.25 86 GLN A C 1
ATOM 616 O O . GLN A 1 86 ? -10.293 -7.011 -15.224 1.00 91.25 86 GLN A O 1
ATOM 621 N N . GLN A 1 87 ? -9.801 -5.966 -13.302 1.00 89.19 87 GLN A N 1
ATOM 622 C CA . GLN A 1 87 ? -9.889 -7.158 -12.468 1.00 89.19 87 GLN A CA 1
ATOM 623 C C . GLN A 1 87 ? -11.297 -7.322 -11.903 1.00 89.19 87 GLN A C 1
ATOM 625 O O . GLN A 1 87 ? -11.923 -6.359 -11.462 1.00 89.19 87 GLN A O 1
ATOM 630 N N . ASP A 1 88 ? -11.764 -8.567 -11.861 1.00 89.62 88 ASP A N 1
ATOM 631 C CA . ASP A 1 88 ? -13.026 -8.899 -11.213 1.00 89.62 88 ASP A CA 1
ATOM 632 C C . ASP A 1 88 ? -12.953 -8.604 -9.707 1.00 89.62 88 ASP A C 1
ATOM 634 O O . ASP A 1 88 ? -11.891 -8.721 -9.080 1.00 89.62 88 ASP A O 1
ATOM 638 N N . GLU A 1 89 ? -14.093 -8.215 -9.127 1.00 92.19 89 GLU A N 1
ATOM 639 C CA . GLU A 1 89 ? -14.264 -8.006 -7.680 1.00 92.19 89 GLU A CA 1
ATOM 640 C C . GLU A 1 89 ? -13.142 -7.149 -7.072 1.00 92.19 89 GLU A C 1
ATOM 642 O O . GLU A 1 89 ? -12.504 -7.525 -6.086 1.00 92.19 89 GLU A O 1
ATOM 647 N N . THR A 1 90 ? -12.819 -6.034 -7.727 1.00 95.19 90 THR A N 1
ATOM 648 C CA . THR A 1 90 ? -11.705 -5.165 -7.345 1.00 95.19 90 THR A CA 1
ATOM 649 C C . THR A 1 90 ? -12.141 -3.706 -7.391 1.00 95.19 90 THR A C 1
ATOM 651 O O . THR A 1 90 ? -12.172 -3.084 -8.447 1.00 95.19 90 THR A O 1
ATOM 654 N N . TYR A 1 91 ? -12.457 -3.139 -6.230 1.00 97.19 91 TYR A N 1
ATOM 655 C CA . TYR A 1 91 ? -12.685 -1.703 -6.095 1.00 97.19 91 TYR A CA 1
ATOM 656 C C . TYR A 1 91 ? -11.357 -0.951 -5.918 1.00 97.19 91 TYR A C 1
ATOM 658 O O . TYR A 1 91 ? -11.107 0.035 -6.611 1.00 97.19 91 TYR A O 1
ATOM 666 N N . ASP A 1 92 ? -10.482 -1.441 -5.034 1.00 97.00 92 ASP A N 1
ATOM 667 C CA . ASP A 1 92 ? -9.167 -0.842 -4.792 1.00 97.00 92 ASP A CA 1
ATOM 668 C C . ASP A 1 92 ? -8.126 -1.899 -4.379 1.00 97.00 92 ASP A C 1
ATOM 670 O O . ASP A 1 92 ? -8.238 -2.521 -3.321 1.00 97.00 92 ASP A O 1
ATOM 674 N N . LEU A 1 93 ? -7.096 -2.111 -5.204 1.00 96.25 93 LEU A N 1
ATOM 675 C CA . LEU A 1 93 ? -5.954 -2.990 -4.899 1.00 96.25 93 LEU A CA 1
ATOM 676 C C . LEU A 1 93 ? -5.027 -2.442 -3.821 1.00 96.25 93 LEU A C 1
ATOM 678 O O . LEU A 1 93 ? -4.264 -3.203 -3.222 1.00 96.25 93 LEU A O 1
ATOM 682 N N . THR A 1 94 ? -5.053 -1.132 -3.608 1.00 96.62 94 THR A N 1
ATOM 683 C CA . THR A 1 94 ? -4.124 -0.425 -2.735 1.00 96.62 94 THR A CA 1
ATOM 684 C C . THR A 1 94 ? -4.882 0.452 -1.733 1.00 96.62 94 THR A C 1
ATOM 686 O O . THR A 1 94 ? -4.623 1.652 -1.656 1.00 96.62 94 THR A O 1
ATOM 689 N N . PRO A 1 95 ? -5.810 -0.117 -0.934 1.00 95.50 95 PRO A N 1
ATOM 690 C CA . PRO A 1 95 ? -6.793 0.652 -0.167 1.00 95.50 95 PRO A CA 1
ATOM 691 C C . PRO A 1 95 ? -6.198 1.501 0.965 1.00 95.50 95 PRO A C 1
ATOM 693 O O . PRO A 1 95 ? -6.901 2.294 1.595 1.00 95.50 95 PRO A O 1
ATOM 696 N N . TRP A 1 96 ? -4.919 1.314 1.282 1.00 95.00 96 TRP A N 1
ATOM 697 C CA . TRP A 1 96 ? -4.228 2.089 2.308 1.00 95.00 96 TRP A CA 1
ATOM 698 C C . TRP A 1 96 ? -2.797 2.468 1.939 1.00 95.00 96 TRP A C 1
ATOM 700 O O . TRP A 1 96 ? -2.181 3.261 2.651 1.00 95.00 96 TRP A O 1
ATOM 710 N N . GLN A 1 97 ? -2.252 1.911 0.863 1.00 96.50 97 GLN A N 1
ATOM 711 C CA . GLN A 1 97 ? -0.884 2.140 0.432 1.00 96.50 97 GLN A CA 1
ATOM 712 C C . GLN A 1 97 ? -0.767 3.509 -0.233 1.00 96.50 97 GLN A C 1
ATOM 714 O O . GLN A 1 97 ? -1.604 3.885 -1.047 1.00 96.50 97 GLN A O 1
ATOM 719 N N . THR A 1 98 ? 0.304 4.243 0.068 1.00 96.88 98 THR A N 1
ATOM 720 C CA . THR A 1 98 ? 0.661 5.424 -0.733 1.00 96.88 98 THR A CA 1
ATOM 721 C C . THR A 1 98 ? 1.552 5.032 -1.904 1.00 96.88 98 THR A C 1
ATOM 723 O O . THR A 1 98 ? 2.246 4.013 -1.852 1.00 96.88 98 THR A O 1
ATOM 726 N N . THR A 1 99 ? 1.607 5.875 -2.933 1.00 97.94 99 THR A N 1
ATOM 727 C CA . THR A 1 99 ? 2.499 5.688 -4.082 1.00 97.94 99 THR A CA 1
ATOM 728 C C . THR A 1 99 ? 3.956 5.528 -3.650 1.00 97.94 99 THR A C 1
ATOM 730 O O . THR A 1 99 ? 4.648 4.636 -4.131 1.00 97.94 99 THR A O 1
ATOM 733 N N . GLU A 1 100 ? 4.431 6.322 -2.687 1.00 97.50 100 GLU A N 1
ATOM 734 C CA . GLU A 1 100 ? 5.791 6.196 -2.149 1.00 97.50 100 GLU A CA 1
ATOM 735 C C . GLU A 1 100 ? 6.013 4.827 -1.512 1.00 97.50 100 GLU A C 1
ATOM 737 O O . GLU A 1 100 ? 7.039 4.198 -1.755 1.00 97.50 100 GLU A O 1
ATOM 742 N N . PHE A 1 101 ? 5.039 4.337 -0.743 1.00 97.44 101 PHE A N 1
ATOM 743 C CA . PHE A 1 101 ? 5.140 3.026 -0.120 1.00 97.44 101 PHE A CA 1
ATOM 744 C C . PHE A 1 101 ? 5.147 1.896 -1.158 1.00 97.44 101 PHE A C 1
ATOM 746 O O . PHE A 1 101 ? 5.943 0.963 -1.046 1.00 97.44 101 PHE A O 1
ATOM 753 N N . LEU A 1 102 ? 4.329 1.994 -2.211 1.00 98.06 102 LEU A N 1
ATOM 754 C CA . LEU A 1 102 ? 4.375 1.052 -3.333 1.00 98.06 102 LEU A CA 1
ATOM 755 C C . LEU A 1 102 ? 5.759 1.058 -3.994 1.00 98.06 102 LEU A C 1
ATOM 757 O O . LEU A 1 102 ? 6.350 -0.003 -4.198 1.00 98.06 102 LEU A O 1
ATOM 761 N N . LEU A 1 103 ? 6.320 2.237 -4.269 1.00 98.44 103 LEU A N 1
ATOM 762 C CA . LEU A 1 103 ? 7.654 2.361 -4.855 1.00 98.44 103 LEU A CA 1
ATOM 763 C C . LEU A 1 103 ? 8.759 1.829 -3.932 1.00 98.44 103 LEU A C 1
ATOM 765 O O . LEU A 1 103 ? 9.710 1.228 -4.430 1.00 98.44 103 LEU A O 1
ATOM 769 N N . ASP A 1 104 ? 8.633 1.982 -2.612 1.00 97.94 104 ASP A N 1
ATOM 770 C CA . ASP A 1 104 ? 9.555 1.398 -1.631 1.00 97.94 104 ASP A CA 1
ATOM 771 C C . ASP A 1 104 ? 9.550 -0.139 -1.689 1.00 97.94 104 ASP A C 1
ATOM 773 O O . ASP A 1 104 ? 10.605 -0.780 -1.599 1.00 97.94 104 ASP A O 1
ATOM 777 N N . LEU A 1 105 ? 8.375 -0.753 -1.859 1.00 96.94 105 LEU A N 1
ATOM 778 C CA . LEU A 1 105 ? 8.241 -2.204 -2.019 1.00 96.94 105 LEU A CA 1
ATOM 779 C C . LEU A 1 105 ? 8.800 -2.673 -3.370 1.00 96.94 105 LEU A C 1
ATOM 781 O O . LEU A 1 105 ? 9.561 -3.643 -3.420 1.00 96.94 105 LEU A O 1
ATOM 785 N N . VAL A 1 106 ? 8.511 -1.957 -4.459 1.00 98.38 106 VAL A N 1
ATOM 786 C CA . VAL A 1 106 ? 9.072 -2.278 -5.782 1.00 98.38 106 VAL A CA 1
ATOM 787 C C . VAL A 1 106 ? 10.593 -2.108 -5.796 1.00 98.38 106 VAL A C 1
ATOM 789 O O . VAL A 1 106 ? 11.296 -2.921 -6.397 1.00 98.38 106 VAL A O 1
ATOM 792 N N . ALA A 1 107 ? 11.139 -1.117 -5.087 1.00 98.50 107 ALA A N 1
ATOM 793 C CA . ALA A 1 107 ? 12.582 -0.930 -4.960 1.00 98.50 107 ALA A CA 1
ATOM 794 C C . ALA A 1 107 ? 13.274 -2.129 -4.303 1.00 98.50 107 ALA A C 1
ATOM 796 O O . ALA A 1 107 ? 14.379 -2.495 -4.709 1.00 98.50 107 ALA A O 1
ATOM 797 N N . GLN A 1 108 ? 12.631 -2.795 -3.342 1.00 97.06 108 GLN A N 1
ATOM 798 C CA . GLN A 1 108 ? 13.172 -4.025 -2.753 1.00 97.06 108 GLN A CA 1
ATOM 799 C C . GLN A 1 108 ? 13.282 -5.143 -3.793 1.00 97.06 108 GLN A C 1
ATOM 801 O O . GLN A 1 108 ? 14.348 -5.747 -3.927 1.00 97.06 108 GLN A O 1
ATOM 806 N N . TYR A 1 109 ? 12.229 -5.361 -4.585 1.00 97.69 109 TYR A N 1
ATOM 807 C CA . TYR A 1 109 ? 12.264 -6.317 -5.693 1.00 97.69 109 TYR A CA 1
ATOM 808 C C . TYR A 1 109 ? 13.340 -5.949 -6.724 1.00 97.69 109 TYR A C 1
ATOM 810 O O . TYR A 1 109 ? 14.146 -6.791 -7.124 1.00 97.69 109 TYR A O 1
ATOM 818 N N . CYS A 1 110 ? 13.387 -4.685 -7.143 1.00 98.56 110 CYS A N 1
ATOM 819 C CA . CYS A 1 110 ? 14.273 -4.242 -8.212 1.00 98.56 110 CYS A CA 1
ATOM 820 C C . CYS A 1 110 ? 15.756 -4.283 -7.834 1.00 98.56 110 CYS A C 1
ATOM 822 O O . CYS A 1 110 ? 16.582 -4.616 -8.685 1.00 98.56 110 CYS A O 1
ATOM 824 N N . ARG A 1 111 ? 16.113 -4.032 -6.567 1.00 98.31 111 ARG A N 1
ATOM 825 C CA . ARG A 1 111 ? 17.499 -4.199 -6.090 1.00 98.31 111 ARG A CA 1
ATOM 826 C C . ARG A 1 111 ? 17.981 -5.648 -6.201 1.00 98.31 111 ARG A C 1
ATOM 828 O O . ARG A 1 111 ? 19.153 -5.869 -6.491 1.00 98.31 111 ARG A O 1
ATOM 835 N N . ALA A 1 112 ? 17.089 -6.623 -6.025 1.00 98.12 112 ALA A N 1
ATOM 836 C CA . ALA A 1 112 ? 17.404 -8.039 -6.219 1.00 98.12 112 ALA A CA 1
ATOM 837 C C . ALA A 1 112 ? 17.410 -8.466 -7.703 1.00 98.12 112 ALA A C 1
ATOM 839 O O . ALA A 1 112 ? 17.990 -9.495 -8.041 1.00 98.12 112 ALA A O 1
ATOM 840 N N . ASN A 1 113 ? 16.799 -7.677 -8.596 1.00 98.38 113 ASN A N 1
ATOM 841 C CA . ASN A 1 113 ? 16.555 -8.033 -9.997 1.00 98.38 113 ASN A CA 1
ATOM 842 C C . ASN A 1 113 ? 16.943 -6.897 -10.971 1.00 98.38 113 ASN A C 1
ATOM 844 O O . ASN A 1 113 ? 16.111 -6.466 -11.769 1.00 98.38 113 ASN A O 1
ATOM 848 N N . PRO A 1 114 ? 18.198 -6.402 -10.974 1.00 98.38 114 PRO A N 1
ATOM 849 C CA . PRO A 1 114 ? 18.560 -5.131 -11.621 1.00 98.38 114 PRO A CA 1
ATOM 850 C C . PRO A 1 114 ? 18.303 -5.088 -13.135 1.00 98.38 114 PRO A C 1
ATOM 852 O O . PRO A 1 114 ? 18.025 -4.030 -13.690 1.00 98.38 114 PRO A O 1
ATOM 855 N N . LYS A 1 115 ? 18.369 -6.236 -13.816 1.00 98.38 115 LYS A N 1
ATOM 856 C CA . LYS A 1 115 ? 18.171 -6.336 -15.272 1.00 98.38 115 LYS A CA 1
ATOM 857 C C . LYS A 1 115 ? 16.717 -6.588 -15.680 1.00 98.38 115 LYS A C 1
ATOM 859 O O . LYS A 1 115 ? 16.414 -6.548 -16.870 1.00 98.38 115 LYS A O 1
ATOM 864 N N . GLN A 1 116 ? 15.835 -6.886 -14.725 1.00 98.19 116 GLN A N 1
ATOM 865 C CA . GLN A 1 116 ? 14.425 -7.140 -15.006 1.00 98.19 116 GLN A CA 1
ATOM 866 C C . GLN A 1 116 ? 13.722 -5.836 -15.389 1.00 98.19 116 GLN A C 1
ATOM 868 O O . GLN A 1 116 ? 14.133 -4.763 -14.952 1.00 98.19 116 GLN A O 1
ATOM 873 N N . LYS A 1 117 ? 12.655 -5.908 -16.194 1.00 98.12 117 LYS A N 1
ATOM 874 C CA . LYS A 1 117 ? 11.818 -4.726 -16.445 1.00 98.12 117 LYS A CA 1
ATOM 875 C C . LYS A 1 117 ? 11.068 -4.315 -15.177 1.00 98.12 117 LYS A C 1
ATOM 877 O O . LYS A 1 117 ? 10.552 -5.173 -14.463 1.00 98.12 117 LYS A O 1
ATOM 882 N N . PHE A 1 118 ? 10.955 -3.010 -14.964 1.00 98.50 118 PHE A N 1
ATOM 883 C CA . PHE A 1 118 ? 10.285 -2.387 -13.827 1.00 98.50 118 PHE A CA 1
ATOM 884 C C . PHE A 1 118 ? 8.840 -2.868 -13.657 1.00 98.50 118 PHE A C 1
ATOM 886 O O . PHE A 1 118 ? 8.453 -3.207 -12.540 1.00 98.50 118 PHE A O 1
ATOM 893 N N . ILE A 1 119 ? 8.080 -3.002 -14.757 1.00 97.88 119 ILE A N 1
ATOM 894 C CA . ILE A 1 119 ? 6.701 -3.513 -14.703 1.00 97.88 119 ILE A CA 1
ATOM 895 C C . ILE A 1 119 ? 6.596 -4.841 -13.956 1.00 97.88 119 ILE A C 1
ATOM 897 O O . ILE A 1 119 ? 5.639 -5.031 -13.220 1.00 97.88 119 ILE A O 1
ATOM 901 N N . TYR A 1 120 ? 7.575 -5.739 -14.085 1.00 96.75 120 TYR A N 1
ATOM 902 C CA . TYR A 1 120 ? 7.476 -7.039 -13.435 1.00 96.75 120 TYR A CA 1
ATOM 903 C C . TYR A 1 120 ? 7.580 -6.915 -11.916 1.00 96.75 120 TYR A C 1
ATOM 905 O O . TYR A 1 120 ? 6.833 -7.577 -11.209 1.00 96.75 120 TYR A O 1
ATOM 913 N N . GLY A 1 121 ? 8.403 -5.996 -11.402 1.00 97.88 121 GLY A N 1
ATOM 914 C CA . GLY A 1 121 ? 8.410 -5.693 -9.968 1.00 97.88 121 GLY A CA 1
ATOM 915 C C . GLY A 1 121 ? 7.074 -5.137 -9.477 1.00 97.88 121 GLY A C 1
ATOM 916 O O . GLY A 1 121 ? 6.615 -5.499 -8.396 1.00 97.88 121 GLY A O 1
ATOM 917 N N . VAL A 1 122 ? 6.414 -4.319 -10.299 1.00 98.25 122 VAL A N 1
ATOM 918 C CA . VAL A 1 122 ? 5.077 -3.791 -10.002 1.00 98.25 122 VAL A CA 1
ATOM 919 C C . VAL A 1 122 ? 4.026 -4.903 -10.048 1.00 98.25 122 VAL A C 1
ATOM 921 O O . VAL A 1 122 ? 3.241 -5.022 -9.116 1.00 98.25 122 VAL A O 1
ATOM 924 N N . THR A 1 123 ? 4.017 -5.770 -11.064 1.00 96.44 123 THR A N 1
ATOM 925 C CA . THR A 1 123 ? 3.042 -6.871 -11.159 1.00 96.44 123 THR A CA 1
ATOM 926 C C . THR A 1 123 ? 3.213 -7.902 -10.051 1.00 96.44 123 THR A C 1
ATOM 928 O O . THR A 1 123 ? 2.215 -8.406 -9.541 1.00 96.44 123 THR A O 1
ATOM 931 N N . GLU A 1 124 ? 4.453 -8.200 -9.647 1.00 96.25 124 GLU A N 1
ATOM 932 C CA . GLU A 1 124 ? 4.715 -9.063 -8.491 1.00 96.25 124 GLU A CA 1
ATOM 933 C C . GLU A 1 124 ? 4.138 -8.447 -7.211 1.00 96.25 124 GLU A C 1
ATOM 935 O O . GLU A 1 124 ? 3.467 -9.136 -6.439 1.00 96.25 124 GLU A O 1
ATOM 940 N N . LEU A 1 125 ? 4.323 -7.135 -7.021 1.00 96.19 125 LEU A N 1
ATOM 941 C CA . LEU A 1 125 ? 3.719 -6.412 -5.907 1.00 96.19 125 LEU A CA 1
ATOM 942 C C . LEU A 1 125 ? 2.185 -6.454 -5.963 1.00 96.19 125 LEU A C 1
ATOM 944 O O . LEU A 1 125 ? 1.559 -6.792 -4.963 1.00 96.19 125 LEU A O 1
ATOM 948 N N . LEU A 1 126 ? 1.561 -6.146 -7.102 1.00 95.69 126 LEU A N 1
ATOM 949 C CA . LEU A 1 126 ? 0.096 -6.132 -7.200 1.00 95.69 126 LEU A CA 1
ATOM 950 C C . LEU A 1 126 ? -0.509 -7.522 -6.984 1.00 95.69 126 LEU A C 1
ATOM 952 O O . LEU A 1 126 ? -1.526 -7.637 -6.303 1.00 95.69 126 LEU A O 1
ATOM 956 N N . ARG A 1 127 ? 0.146 -8.590 -7.457 1.00 92.88 127 ARG A N 1
ATOM 957 C CA . ARG A 1 127 ? -0.279 -9.964 -7.149 1.00 92.88 127 ARG A CA 1
ATOM 958 C C . ARG A 1 127 ? -0.198 -10.252 -5.654 1.00 92.88 127 ARG A C 1
ATOM 960 O O . ARG A 1 127 ? -1.121 -10.837 -5.098 1.00 92.88 127 ARG A O 1
ATOM 967 N N . TYR A 1 128 ? 0.875 -9.808 -4.999 1.00 91.31 128 TYR A N 1
ATOM 968 C CA . TYR A 1 128 ? 0.997 -9.909 -3.547 1.00 91.31 128 TYR A CA 1
ATOM 969 C C . TYR A 1 128 ? -0.103 -9.121 -2.823 1.00 91.31 128 TYR A C 1
ATOM 971 O O . TYR A 1 128 ? -0.570 -9.559 -1.777 1.00 91.31 128 TYR A O 1
ATOM 979 N N . LEU A 1 129 ? -0.549 -7.978 -3.343 1.00 93.56 129 LEU A N 1
ATOM 980 C CA . LEU A 1 129 ? -1.602 -7.166 -2.722 1.00 93.56 129 LEU A CA 1
ATOM 981 C C . LEU A 1 129 ? -3.023 -7.670 -3.007 1.00 93.56 129 LEU A C 1
ATOM 983 O O . LEU A 1 129 ? -3.912 -7.411 -2.203 1.00 93.56 129 LEU A O 1
ATOM 987 N N . TYR A 1 130 ? -3.229 -8.454 -4.067 1.00 92.44 130 TYR A N 1
ATOM 988 C CA . TYR A 1 130 ? -4.548 -8.884 -4.545 1.00 92.44 130 TYR A CA 1
ATOM 989 C C . TYR A 1 130 ? -5.455 -9.517 -3.475 1.00 92.44 130 TYR A C 1
ATOM 991 O O . TYR A 1 130 ? -6.660 -9.274 -3.468 1.00 92.44 130 TYR A O 1
ATOM 999 N N . GLN A 1 131 ? -4.899 -10.298 -2.544 1.00 89.19 131 GLN A N 1
ATOM 1000 C CA . GLN A 1 131 ? -5.688 -10.923 -1.470 1.00 89.19 131 GLN A CA 1
ATOM 1001 C C . GLN A 1 131 ? -6.186 -9.927 -0.413 1.00 89.19 131 GLN A C 1
ATOM 1003 O O . GLN A 1 131 ? -7.173 -10.187 0.257 1.00 89.19 131 GLN A O 1
ATOM 1008 N N . GLY A 1 132 ? -5.510 -8.787 -0.256 1.00 89.94 132 GLY A N 1
ATOM 1009 C CA . GLY A 1 132 ? -5.892 -7.727 0.684 1.00 89.94 132 GLY A CA 1
ATOM 1010 C C . GLY A 1 132 ? -6.620 -6.559 0.020 1.00 89.94 132 GLY A C 1
ATOM 1011 O O . GLY A 1 132 ? -6.666 -5.474 0.599 1.00 89.94 132 GLY A O 1
ATOM 1012 N N . ARG A 1 133 ? -7.105 -6.743 -1.214 1.00 94.56 133 ARG A N 1
ATOM 1013 C CA . ARG A 1 133 ? -7.803 -5.699 -1.966 1.00 94.56 133 ARG A CA 1
ATOM 1014 C C . ARG A 1 133 ? -9.179 -5.432 -1.374 1.00 94.56 133 ARG A C 1
ATOM 1016 O O . ARG A 1 133 ? -9.845 -6.338 -0.875 1.00 94.56 133 ARG A O 1
ATOM 1023 N N . LEU A 1 134 ? -9.637 -4.202 -1.528 1.00 96.00 134 LEU A N 1
ATOM 1024 C CA . LEU A 1 134 ? -11.023 -3.855 -1.290 1.00 96.00 134 LEU A CA 1
ATOM 1025 C C . LEU A 1 134 ? -11.845 -4.292 -2.511 1.00 96.00 134 LEU A C 1
ATOM 1027 O O . LEU A 1 134 ? -11.594 -3.833 -3.627 1.00 96.00 134 LEU A O 1
ATOM 1031 N N . GLN A 1 135 ? -12.789 -5.212 -2.317 1.00 95.62 135 GLN A N 1
ATOM 1032 C CA . GLN A 1 135 ? -13.573 -5.790 -3.418 1.00 95.62 135 GLN A CA 1
ATOM 1033 C C . GLN A 1 135 ? -14.775 -4.926 -3.817 1.00 95.62 135 GLN A C 1
ATOM 1035 O O . GLN A 1 135 ? -15.194 -4.943 -4.972 1.00 95.62 135 GLN A O 1
ATOM 1040 N N . GLU A 1 136 ? -15.296 -4.133 -2.882 1.00 95.12 136 GLU A N 1
ATOM 1041 C CA . GLU A 1 136 ? -16.467 -3.280 -3.072 1.00 95.12 136 GLU A CA 1
ATOM 1042 C C . GLU A 1 136 ? -16.257 -1.883 -2.482 1.00 95.12 136 GLU A C 1
ATOM 1044 O O . GLU A 1 136 ? -15.409 -1.672 -1.618 1.00 95.12 136 GLU A O 1
ATOM 1049 N N . LEU A 1 137 ? -17.034 -0.908 -2.956 1.00 96.62 137 LEU A N 1
ATOM 1050 C CA . LEU A 1 137 ? -16.966 0.461 -2.453 1.00 96.62 137 LEU A CA 1
ATOM 1051 C C . LEU A 1 137 ? -17.220 0.498 -0.938 1.00 96.62 137 LEU A C 1
ATOM 1053 O O . LEU A 1 137 ? -18.257 0.045 -0.464 1.00 96.62 137 LEU A O 1
ATOM 1057 N N . SER A 1 138 ? -16.316 1.146 -0.205 1.00 97.31 138 SER A N 1
ATOM 1058 C CA . SER A 1 138 ? -16.465 1.438 1.221 1.00 97.31 138 SER A CA 1
ATOM 1059 C C . SER A 1 138 ? -16.566 2.942 1.458 1.00 97.31 138 SER A C 1
ATOM 1061 O O . SER A 1 138 ? -15.927 3.744 0.776 1.00 97.31 138 SER A O 1
ATOM 1063 N N . GLU A 1 139 ? -17.300 3.329 2.502 1.00 97.56 139 GLU A N 1
ATOM 1064 C CA . GLU A 1 139 ? -17.274 4.697 3.023 1.00 97.56 139 GLU A CA 1
ATOM 1065 C C . GLU A 1 139 ? -15.852 5.119 3.404 1.00 97.56 139 GLU A C 1
ATOM 1067 O O . GLU A 1 139 ? -15.055 4.293 3.856 1.00 97.56 139 GLU A O 1
ATOM 1072 N N . ILE A 1 140 ? -15.557 6.414 3.270 1.00 96.88 140 ILE A N 1
ATOM 1073 C CA . ILE A 1 140 ? -14.304 7.014 3.729 1.00 96.88 140 ILE A CA 1
ATOM 1074 C C . ILE A 1 140 ? -14.525 7.597 5.126 1.00 96.88 140 ILE A C 1
ATOM 1076 O O . ILE A 1 140 ? -15.345 8.496 5.315 1.00 96.88 140 ILE A O 1
ATOM 1080 N N . ALA A 1 141 ? -13.758 7.114 6.095 1.00 96.50 141 ALA A N 1
ATOM 1081 C CA . ALA A 1 141 ? -13.693 7.637 7.447 1.00 96.50 141 ALA A CA 1
ATOM 1082 C C . ALA A 1 141 ? -12.516 8.612 7.587 1.00 96.50 141 ALA A C 1
ATOM 1084 O O . ALA A 1 141 ? -11.383 8.314 7.200 1.00 96.50 141 ALA A O 1
ATOM 1085 N N . GLN A 1 142 ? -12.777 9.774 8.184 1.00 96.56 142 GLN A N 1
ATOM 1086 C CA . GLN A 1 142 ? -11.724 10.660 8.665 1.00 96.56 142 GLN A CA 1
ATOM 1087 C C . GLN A 1 142 ? -11.348 10.241 10.084 1.00 96.56 142 GLN A C 1
ATOM 1089 O O . GLN A 1 142 ? -12.192 10.255 10.977 1.00 96.56 142 GLN A O 1
ATOM 1094 N N . ILE A 1 143 ? -10.079 9.912 10.300 1.00 96.00 143 ILE A N 1
ATOM 1095 C CA . ILE A 1 143 ? -9.569 9.526 11.616 1.00 96.00 143 ILE A CA 1
ATOM 1096 C C . ILE A 1 143 ? -8.641 10.607 12.161 1.00 96.00 143 ILE A C 1
ATOM 1098 O O . ILE A 1 143 ? -7.995 11.333 11.397 1.00 96.00 143 ILE A O 1
ATOM 1102 N N . GLN A 1 144 ? -8.571 10.716 13.486 1.00 95.00 144 GLN A N 1
ATOM 1103 C CA . GLN A 1 144 ? -7.682 11.637 14.190 1.00 95.00 144 GLN A CA 1
ATOM 1104 C C . GLN A 1 144 ? -7.061 10.934 15.397 1.00 95.00 144 GLN A C 1
ATOM 1106 O O . GLN A 1 144 ? -7.750 10.228 16.129 1.00 95.00 144 GLN A O 1
ATOM 1111 N N . HIS A 1 145 ? -5.770 11.158 15.628 1.00 93.94 145 HIS A N 1
ATOM 1112 C CA . HIS A 1 145 ? -5.085 10.714 16.839 1.00 93.94 145 HIS A CA 1
ATOM 1113 C C . HIS A 1 145 ? -3.955 11.686 17.191 1.00 93.94 145 HIS A C 1
ATOM 1115 O O . HIS A 1 145 ? -3.003 11.873 16.425 1.00 93.94 145 HIS A O 1
ATOM 1121 N N . GLY A 1 146 ? -4.063 12.339 18.350 1.00 91.00 146 GLY A N 1
ATOM 1122 C CA . GLY A 1 146 ? -3.171 13.439 18.712 1.00 91.00 146 GLY A CA 1
ATOM 1123 C C . GLY A 1 146 ? -3.266 14.583 17.696 1.00 91.00 146 GLY A C 1
ATOM 1124 O O . GLY A 1 146 ? -4.342 15.126 17.472 1.00 91.00 146 GLY A O 1
ATOM 1125 N N . SER A 1 147 ? -2.142 14.948 17.076 1.00 91.50 147 SER A N 1
ATOM 1126 C CA . SER A 1 147 ? -2.079 15.974 16.022 1.00 91.50 147 SER A CA 1
ATOM 1127 C C . SER A 1 147 ? -2.181 15.419 14.595 1.00 91.50 147 SER A C 1
ATOM 1129 O O . SER A 1 147 ? -2.084 16.189 13.638 1.00 91.50 147 SER A O 1
ATOM 1131 N N . LYS A 1 148 ? -2.322 14.097 14.431 1.00 92.69 148 LYS A N 1
ATOM 1132 C CA . LYS A 1 148 ? -2.367 13.437 13.121 1.00 92.69 148 LYS A CA 1
ATOM 1133 C C . LYS A 1 148 ? -3.805 13.207 12.680 1.00 92.69 148 LYS A C 1
ATOM 1135 O O . LYS A 1 148 ? -4.633 12.765 13.472 1.00 92.69 148 LYS A O 1
ATOM 1140 N N . GLY A 1 149 ? -4.043 13.423 11.391 1.00 94.19 149 GLY A N 1
ATOM 1141 C CA . GLY A 1 149 ? -5.302 13.136 10.723 1.00 94.19 149 GLY A CA 1
ATOM 1142 C C . GLY A 1 149 ? -5.075 12.475 9.372 1.00 94.19 149 GLY A C 1
ATOM 1143 O O . GLY A 1 149 ? -4.114 12.811 8.680 1.00 94.19 149 GLY A O 1
ATOM 1144 N N . ALA A 1 150 ? -5.950 11.546 9.001 1.00 95.56 150 ALA A N 1
ATOM 1145 C CA . ALA A 1 150 ? -5.919 10.872 7.707 1.00 95.56 150 ALA A CA 1
ATOM 1146 C C . ALA A 1 150 ? -7.316 10.388 7.310 1.00 95.56 150 ALA A C 1
ATOM 1148 O O . ALA A 1 150 ? -8.249 10.411 8.115 1.00 95.56 150 ALA A O 1
ATOM 1149 N N . TYR A 1 151 ? -7.430 9.953 6.061 1.00 95.69 151 TYR A N 1
ATOM 1150 C CA . TYR A 1 151 ? -8.628 9.342 5.511 1.00 95.69 151 TYR A CA 1
ATOM 1151 C C . TYR A 1 151 ? -8.332 7.882 5.192 1.00 95.69 151 TYR A C 1
ATOM 1153 O O . TYR A 1 151 ? -7.300 7.584 4.594 1.00 95.69 151 TYR A O 1
ATOM 1161 N N . PHE A 1 152 ? -9.239 6.997 5.582 1.00 96.69 152 PHE A N 1
ATOM 1162 C CA . PHE A 1 152 ? -9.180 5.572 5.277 1.00 96.69 152 PHE A CA 1
ATOM 1163 C C . PHE A 1 152 ? -10.559 5.087 4.864 1.00 96.69 152 PHE A C 1
ATOM 1165 O O . PHE A 1 152 ? -11.566 5.651 5.287 1.00 96.69 152 PHE A O 1
ATOM 1172 N N . TYR A 1 153 ? -10.626 4.010 4.091 1.00 97.44 153 TYR A N 1
ATOM 1173 C CA . TYR A 1 153 ? -11.879 3.280 3.970 1.00 97.44 153 TYR A CA 1
ATOM 1174 C C . TYR A 1 153 ? -12.283 2.706 5.332 1.00 97.44 153 TYR A C 1
ATOM 1176 O O . TYR A 1 153 ? -11.437 2.186 6.065 1.00 97.44 153 TYR A O 1
ATOM 1184 N N . ARG A 1 154 ? -13.576 2.761 5.661 1.00 97.69 154 ARG A N 1
ATOM 1185 C CA . ARG A 1 154 ? -14.148 2.101 6.842 1.00 97.69 154 ARG A CA 1
ATOM 1186 C C . ARG A 1 154 ? -13.781 0.616 6.858 1.00 97.69 154 ARG A C 1
ATOM 1188 O O . ARG A 1 154 ? -13.296 0.142 7.879 1.00 97.69 154 ARG A O 1
ATOM 1195 N N . ALA A 1 155 ? -13.883 -0.064 5.714 1.00 96.62 155 ALA A N 1
ATOM 1196 C CA . ALA A 1 155 ? -13.466 -1.457 5.554 1.00 96.62 155 ALA A CA 1
ATOM 1197 C C . ALA A 1 155 ? -11.992 -1.694 5.938 1.00 96.62 155 ALA A C 1
ATOM 1199 O O . ALA A 1 155 ? -11.678 -2.673 6.604 1.00 96.62 155 ALA A O 1
ATOM 1200 N N . THR A 1 156 ? -11.083 -0.765 5.616 1.00 96.00 156 THR A N 1
ATOM 1201 C CA . THR A 1 156 ? -9.676 -0.861 6.044 1.00 96.00 156 THR A CA 1
ATOM 1202 C C . THR A 1 156 ? -9.548 -0.826 7.569 1.00 96.00 156 THR A C 1
ATOM 1204 O O . THR A 1 156 ? -8.753 -1.576 8.136 1.00 96.00 156 THR A O 1
ATOM 1207 N N . ILE A 1 157 ? -10.314 0.035 8.249 1.00 97.31 157 ILE A N 1
ATOM 1208 C CA . ILE A 1 157 ? -10.303 0.123 9.718 1.00 97.31 157 ILE A CA 1
ATOM 1209 C C . ILE A 1 157 ? -10.890 -1.157 10.331 1.00 97.31 157 ILE A C 1
ATOM 1211 O O . ILE A 1 157 ? -10.333 -1.664 11.303 1.00 97.31 157 ILE A O 1
ATOM 1215 N N . GLN A 1 158 ? -11.939 -1.724 9.729 1.00 96.75 158 GLN A N 1
ATOM 1216 C CA . GLN A 1 158 ? -12.510 -3.011 10.149 1.00 96.75 158 GLN A CA 1
ATOM 1217 C C . GLN A 1 158 ? -11.480 -4.134 10.057 1.00 96.75 158 GLN A C 1
ATOM 1219 O O . GLN A 1 158 ? -11.224 -4.803 11.053 1.00 96.75 158 GLN A O 1
ATOM 1224 N N . SER A 1 159 ? -10.791 -4.270 8.920 1.00 95.00 159 SER A N 1
ATOM 1225 C CA . SER A 1 159 ? -9.741 -5.284 8.762 1.00 95.00 159 SER A CA 1
ATOM 1226 C C . SER A 1 159 ? -8.594 -5.116 9.764 1.00 95.00 159 SER A C 1
ATOM 1228 O O . SER A 1 159 ? -7.992 -6.098 10.198 1.00 95.00 159 SER A O 1
ATOM 1230 N N . VAL A 1 160 ? -8.281 -3.881 10.172 1.00 96.25 160 VAL A N 1
ATOM 1231 C CA . VAL A 1 160 ? -7.332 -3.626 11.267 1.00 96.25 160 VAL A CA 1
ATOM 1232 C C . VAL A 1 160 ? -7.874 -4.139 12.602 1.00 96.25 160 VAL A C 1
ATOM 1234 O O . VAL A 1 160 ? -7.146 -4.828 13.317 1.00 96.25 160 VAL A O 1
ATOM 1237 N N . GLN A 1 161 ? -9.114 -3.795 12.956 1.00 97.50 161 GLN A N 1
ATOM 1238 C CA . GLN A 1 161 ? -9.753 -4.231 14.203 1.00 97.50 161 GLN A CA 1
ATOM 1239 C C . GLN A 1 161 ? -9.825 -5.764 14.276 1.00 97.50 161 GLN A C 1
ATOM 1241 O O . GLN A 1 161 ? -9.442 -6.344 15.291 1.00 97.50 161 GLN A O 1
ATOM 1246 N N . GLU A 1 162 ? -10.208 -6.422 13.182 1.00 95.88 162 GLU A N 1
ATOM 1247 C CA . GLU A 1 162 ? -10.225 -7.883 13.044 1.00 95.88 162 GLU A CA 1
ATOM 1248 C C . GLU A 1 162 ? -8.832 -8.483 13.258 1.00 95.88 162 GLU A C 1
ATOM 1250 O O . GLU A 1 162 ? -8.656 -9.364 14.100 1.00 95.88 162 GLU A O 1
ATOM 1255 N N . ALA A 1 163 ? -7.808 -7.956 12.579 1.00 95.00 163 ALA A N 1
ATOM 1256 C CA . ALA A 1 163 ? -6.438 -8.437 12.740 1.00 95.00 163 ALA A CA 1
ATOM 1257 C C . ALA A 1 163 ? -5.923 -8.270 14.184 1.00 95.00 163 ALA A C 1
ATOM 1259 O O . ALA A 1 163 ? -5.197 -9.126 14.703 1.00 95.00 163 ALA A O 1
ATOM 1260 N N . LEU A 1 164 ? -6.290 -7.186 14.869 1.00 96.50 164 LEU A N 1
ATOM 1261 C CA . LEU A 1 164 ? -5.957 -6.997 16.283 1.00 96.50 164 LEU A CA 1
ATOM 1262 C C . LEU A 1 164 ? -6.712 -7.988 17.180 1.00 96.50 164 LEU A C 1
ATOM 1264 O O . LEU A 1 164 ? -6.106 -8.559 18.093 1.00 96.50 164 LEU A O 1
ATOM 1268 N N . ALA A 1 165 ? -7.994 -8.234 16.910 1.00 95.56 165 ALA A N 1
ATOM 1269 C CA . ALA A 1 165 ? -8.822 -9.173 17.662 1.00 95.56 165 ALA A CA 1
ATOM 1270 C C . ALA A 1 165 ? -8.327 -10.621 17.529 1.00 95.56 165 ALA A C 1
ATOM 1272 O O . ALA A 1 165 ? -8.194 -11.328 18.530 1.00 95.56 165 ALA A O 1
ATOM 1273 N N . GLU A 1 166 ? -7.921 -11.043 16.330 1.00 93.94 166 GLU A N 1
ATOM 1274 C CA . GLU A 1 166 ? -7.305 -12.357 16.078 1.00 93.94 166 GLU A CA 1
ATOM 1275 C C . GLU A 1 166 ? -6.028 -12.598 16.894 1.00 93.94 166 GLU A C 1
ATOM 1277 O O . GLU A 1 166 ? -5.664 -13.742 17.173 1.00 93.94 166 GLU A O 1
ATOM 1282 N N . ARG A 1 167 ? -5.340 -11.521 17.288 1.00 94.12 167 ARG A N 1
ATOM 1283 C CA . ARG A 1 167 ? -4.137 -11.550 18.137 1.00 94.12 167 ARG A CA 1
ATOM 1284 C C . ARG A 1 167 ? -4.455 -11.335 19.617 1.00 94.12 167 ARG A C 1
ATOM 1286 O O . ARG A 1 167 ? -3.533 -11.183 20.416 1.00 94.12 167 ARG A O 1
ATOM 1293 N N . SER A 1 168 ? -5.737 -11.292 19.980 1.00 96.12 168 SER A N 1
ATOM 1294 C CA . SER A 1 168 ? -6.216 -10.982 21.333 1.00 96.12 168 SER A CA 1
ATOM 1295 C C . SER A 1 168 ? -5.698 -9.63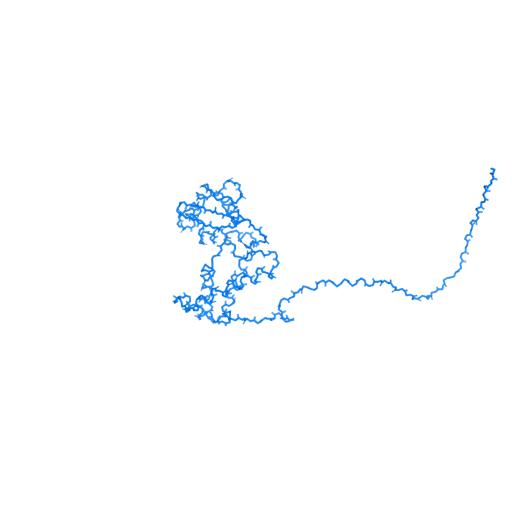1 21.849 1.00 96.12 168 SER A C 1
ATOM 1297 O O . SER A 1 168 ? -5.390 -9.471 23.032 1.00 96.12 168 SER A O 1
ATOM 1299 N N . LEU A 1 169 ? -5.545 -8.662 20.941 1.00 97.00 169 LEU A N 1
ATOM 1300 C CA . LEU A 1 169 ? -5.130 -7.294 21.257 1.00 97.00 169 LEU A CA 1
ATOM 1301 C C . LEU A 1 169 ? -6.304 -6.312 21.276 1.00 97.00 169 LEU A C 1
ATOM 1303 O O . LEU A 1 169 ? -6.124 -5.197 21.760 1.00 97.00 169 LEU A O 1
ATOM 1307 N N . PHE A 1 170 ? -7.471 -6.709 20.772 1.00 97.12 170 PHE A N 1
ATOM 1308 C CA . PHE A 1 170 ? -8.692 -5.909 20.714 1.00 97.12 170 PHE A CA 1
ATOM 1309 C C . PHE A 1 170 ? -9.901 -6.803 21.026 1.00 97.12 170 PHE A C 1
ATOM 1311 O O . PHE A 1 170 ? -9.961 -7.927 20.529 1.00 97.12 170 PHE A O 1
ATOM 1318 N N . GLU A 1 171 ? -10.815 -6.338 21.880 1.00 95.06 171 GLU A N 1
ATOM 1319 C CA . GLU A 1 171 ? -11.999 -7.103 22.318 1.00 95.06 171 GLU A CA 1
ATOM 1320 C C . GLU A 1 171 ? -13.323 -6.482 21.835 1.00 95.06 171 GLU A C 1
ATOM 1322 O O . GLU A 1 171 ? -14.375 -7.105 21.977 1.00 95.06 171 GLU A O 1
ATOM 1327 N N . GLY A 1 172 ? -13.278 -5.275 21.261 1.00 93.81 172 GLY A N 1
ATOM 1328 C CA . GLY A 1 172 ? -14.435 -4.594 20.688 1.00 93.81 172 GLY A CA 1
ATOM 1329 C C . GLY A 1 172 ? -14.901 -5.162 19.341 1.00 93.81 172 GLY A C 1
ATOM 1330 O O . GLY A 1 172 ? -14.305 -6.076 18.768 1.00 93.81 172 GLY A O 1
ATOM 1331 N N . GLU A 1 173 ? -15.988 -4.592 18.819 1.00 94.94 173 GLU A N 1
ATOM 1332 C CA . GLU A 1 173 ? -16.520 -4.940 17.497 1.00 94.94 173 GLU A CA 1
ATOM 1333 C C . GLU A 1 173 ? -15.700 -4.287 16.373 1.00 94.94 173 GLU A C 1
ATOM 1335 O O . GLU A 1 173 ? -15.231 -3.156 16.497 1.00 94.94 173 GLU A O 1
ATOM 1340 N N . ALA A 1 174 ? -15.553 -4.987 15.244 1.00 96.56 174 ALA A N 1
ATOM 1341 C CA . ALA A 1 174 ? -14.928 -4.447 14.038 1.00 96.56 174 ALA A CA 1
ATOM 1342 C C . ALA A 1 174 ? -15.916 -3.567 13.243 1.00 96.56 174 ALA A C 1
ATOM 1344 O O . ALA A 1 174 ? -16.407 -3.926 12.170 1.00 96.56 174 ALA A O 1
ATOM 1345 N N . ASP A 1 175 ? -16.256 -2.410 13.801 1.00 96.81 175 ASP A N 1
ATOM 1346 C CA . ASP A 1 175 ? -17.245 -1.458 13.273 1.00 96.81 175 ASP A CA 1
ATOM 1347 C C . ASP A 1 175 ? -16.659 -0.398 12.309 1.00 96.81 175 ASP A C 1
ATOM 1349 O O . ASP A 1 175 ? -17.372 0.428 11.718 1.00 96.81 175 ASP A O 1
ATOM 1353 N N . GLY A 1 176 ? -15.338 -0.406 12.136 1.00 96.62 176 GLY A N 1
ATOM 1354 C CA . GLY A 1 176 ? -14.601 0.514 11.282 1.00 96.62 176 GLY A CA 1
ATOM 1355 C C . GLY A 1 176 ? -14.481 1.918 11.862 1.00 96.62 176 GLY A C 1
ATOM 1356 O O . GLY A 1 176 ? -14.223 2.869 11.119 1.00 96.62 176 GLY A O 1
ATOM 1357 N N . VAL A 1 177 ? -14.692 2.071 13.170 1.00 97.50 177 VAL A N 1
ATOM 1358 C CA . VAL A 1 177 ? -14.480 3.315 13.904 1.00 97.50 177 VAL A CA 1
ATOM 1359 C C . VAL A 1 177 ? -13.100 3.294 14.547 1.00 97.50 177 VAL A C 1
ATOM 1361 O O . VAL A 1 177 ? -12.728 2.385 15.279 1.00 97.50 177 VAL A O 1
ATOM 1364 N N . PHE A 1 178 ? -12.318 4.335 14.278 1.00 97.56 178 PHE A N 1
ATOM 1365 C CA . PHE A 1 178 ? -11.022 4.510 14.916 1.00 97.56 178 PHE A CA 1
ATOM 1366 C C . PHE A 1 178 ? -11.177 5.313 16.210 1.00 97.56 178 PHE A C 1
ATOM 1368 O O . PHE A 1 178 ? -11.308 6.539 16.164 1.00 97.56 178 PHE A O 1
ATOM 1375 N N . ASP A 1 179 ? -11.160 4.634 17.353 1.00 96.31 179 ASP A N 1
ATOM 1376 C CA . ASP A 1 179 ? -11.295 5.242 18.677 1.00 96.31 179 ASP A CA 1
ATOM 1377 C C . ASP A 1 179 ? -10.029 5.086 19.549 1.00 96.31 179 ASP A C 1
ATOM 1379 O O . ASP A 1 179 ? -8.958 4.669 19.095 1.00 96.31 179 ASP A O 1
ATOM 1383 N N . GLU A 1 180 ? -10.126 5.488 20.820 1.00 96.19 180 GLU A N 1
ATOM 1384 C CA . GLU A 1 180 ? -9.008 5.405 21.764 1.00 96.19 180 GLU A CA 1
ATOM 1385 C C . GLU A 1 180 ? -8.638 3.953 22.120 1.00 96.19 180 GLU A C 1
ATOM 1387 O O . GLU A 1 180 ? -7.470 3.679 22.407 1.00 96.19 180 GLU A O 1
ATOM 1392 N N . GLU A 1 181 ? -9.595 3.023 22.100 1.00 96.88 181 GLU A N 1
ATOM 1393 C CA . GLU A 1 181 ? -9.332 1.606 22.354 1.00 96.88 181 GLU A CA 1
ATOM 1394 C C . GLU A 1 181 ? -8.520 1.009 21.203 1.00 96.88 181 GLU A C 1
ATOM 1396 O O . GLU A 1 181 ? -7.442 0.460 21.443 1.00 96.88 181 GLU A O 1
ATOM 1401 N N . VAL A 1 182 ? -8.953 1.234 19.958 1.00 97.62 182 VAL A N 1
ATOM 1402 C CA . VAL A 1 182 ? -8.224 0.815 18.752 1.00 97.62 182 VAL A CA 1
ATOM 1403 C C . VAL A 1 182 ? -6.806 1.389 18.749 1.00 97.62 182 VAL A C 1
ATOM 1405 O O . VAL A 1 182 ? -5.843 0.661 18.495 1.00 97.62 182 VAL A O 1
ATOM 1408 N N . ALA A 1 183 ? -6.637 2.671 19.093 1.00 97.81 183 ALA A N 1
ATOM 1409 C CA . ALA A 1 183 ? -5.317 3.295 19.171 1.00 97.81 183 ALA A CA 1
ATOM 1410 C C . ALA A 1 183 ? -4.409 2.640 20.233 1.00 97.81 183 ALA A C 1
ATOM 1412 O O . ALA A 1 183 ? -3.222 2.411 19.981 1.00 97.81 183 ALA A O 1
ATOM 1413 N N . LYS A 1 184 ? -4.945 2.289 21.410 1.00 97.94 184 LYS A N 1
ATOM 1414 C CA . LYS A 1 184 ? -4.195 1.569 22.459 1.00 97.94 184 LYS A CA 1
ATOM 1415 C C . LYS A 1 184 ? -3.812 0.157 22.015 1.00 97.94 184 LYS A C 1
ATOM 1417 O O . LYS A 1 184 ? -2.666 -0.256 22.211 1.00 97.94 184 LYS A O 1
ATOM 1422 N N . SER A 1 185 ? -4.734 -0.566 21.385 1.00 97.94 185 SER A N 1
ATOM 1423 C CA . SER A 1 185 ? -4.488 -1.895 20.818 1.00 97.94 185 SER A CA 1
ATOM 1424 C C . SER A 1 185 ? -3.407 -1.861 19.738 1.00 97.94 185 SER A C 1
ATOM 1426 O O . SER A 1 185 ? -2.503 -2.701 19.739 1.00 97.94 185 SER A O 1
ATOM 1428 N N . LEU A 1 186 ? -3.430 -0.845 18.871 1.00 97.38 186 LEU A N 1
ATOM 1429 C CA . LEU A 1 186 ? -2.391 -0.609 17.869 1.00 97.38 186 LEU A CA 1
ATOM 1430 C C . LEU A 1 186 ? -1.035 -0.297 18.490 1.00 97.38 186 LEU A C 1
ATOM 1432 O O . LEU A 1 186 ? -0.038 -0.859 18.047 1.00 97.38 186 LEU A O 1
ATOM 1436 N N . ALA A 1 187 ? -0.978 0.556 19.515 1.00 98.06 187 ALA A N 1
ATOM 1437 C CA . ALA A 1 187 ? 0.274 0.862 20.205 1.00 98.06 187 ALA A CA 1
ATOM 1438 C C . ALA A 1 187 ? 0.901 -0.413 20.790 1.00 98.06 187 ALA A C 1
ATOM 1440 O O . ALA A 1 187 ? 2.092 -0.667 20.605 1.00 98.06 187 ALA A O 1
ATOM 1441 N N . ARG A 1 188 ? 0.081 -1.282 21.393 1.00 98.00 188 ARG A N 1
ATOM 1442 C CA . ARG A 1 188 ? 0.532 -2.588 21.888 1.00 98.00 188 ARG A CA 1
ATOM 1443 C C . ARG A 1 188 ? 1.024 -3.499 20.761 1.00 98.00 188 ARG A C 1
ATOM 1445 O O . ARG A 1 188 ? 2.081 -4.111 20.900 1.00 98.00 188 ARG A O 1
ATOM 1452 N N . PHE A 1 189 ? 0.293 -3.587 19.648 1.00 97.38 189 PHE A N 1
ATOM 1453 C CA . PHE A 1 189 ? 0.730 -4.342 18.469 1.00 97.38 189 PHE A CA 1
ATOM 1454 C C . PHE A 1 189 ? 2.075 -3.836 17.933 1.00 97.38 189 PHE A C 1
ATOM 1456 O O . PHE A 1 189 ? 2.964 -4.635 17.631 1.00 97.38 189 PHE A O 1
ATOM 1463 N N . GLN A 1 190 ? 2.237 -2.516 17.838 1.00 97.69 190 GLN A N 1
ATOM 1464 C CA . GLN A 1 190 ? 3.467 -1.879 17.383 1.00 97.69 190 GLN A CA 1
ATOM 1465 C C . GLN A 1 190 ? 4.645 -2.263 18.281 1.00 97.69 190 GLN A C 1
ATOM 1467 O O . GLN A 1 190 ? 5.651 -2.742 17.760 1.00 97.69 190 GLN A O 1
ATOM 1472 N N . GLY A 1 191 ? 4.490 -2.171 19.605 1.00 97.75 191 GLY A N 1
ATOM 1473 C CA . GLY A 1 191 ? 5.526 -2.565 20.564 1.00 97.75 191 GLY A CA 1
ATOM 1474 C C . GLY A 1 191 ? 5.931 -4.034 20.423 1.00 97.75 191 GLY A C 1
ATOM 1475 O O . GLY A 1 191 ? 7.117 -4.351 20.327 1.00 97.75 191 GLY A O 1
ATOM 1476 N N . LEU A 1 192 ? 4.949 -4.936 20.294 1.00 96.00 192 LEU A N 1
ATOM 1477 C CA . LEU A 1 192 ? 5.190 -6.366 20.048 1.00 96.00 192 LEU A CA 1
ATOM 1478 C C . LEU A 1 192 ? 5.888 -6.639 18.707 1.00 96.00 192 LEU A C 1
ATOM 1480 O O . LEU A 1 192 ? 6.621 -7.618 18.582 1.00 96.00 192 LEU A O 1
ATOM 1484 N N . SER A 1 193 ? 5.683 -5.771 17.718 1.00 94.88 193 SER A N 1
ATOM 1485 C CA . SER A 1 193 ? 6.259 -5.882 16.373 1.00 94.88 193 SER A CA 1
ATOM 1486 C C . SER A 1 193 ? 7.590 -5.135 16.214 1.00 94.88 193 SER A C 1
ATOM 1488 O O . SER A 1 193 ? 8.120 -5.060 15.106 1.00 94.88 193 SER A O 1
ATOM 1490 N N . GLY A 1 194 ? 8.132 -4.550 17.290 1.00 95.81 194 GLY A N 1
ATOM 1491 C CA . GLY A 1 194 ? 9.356 -3.741 17.242 1.00 95.81 194 GLY A CA 1
ATOM 1492 C C . GLY A 1 194 ? 9.197 -2.412 16.490 1.00 95.81 194 GLY A C 1
ATOM 1493 O O . GLY A 1 194 ? 10.183 -1.836 16.028 1.00 95.81 194 GLY A O 1
ATOM 1494 N N . LEU A 1 195 ? 7.961 -1.934 16.339 1.00 96.62 195 LEU A N 1
ATOM 1495 C CA . LEU A 1 195 ? 7.622 -0.640 15.756 1.00 96.62 195 LEU A CA 1
ATOM 1496 C C . LEU A 1 195 ? 7.440 0.413 16.864 1.00 96.62 195 LEU A C 1
ATOM 1498 O O . LEU A 1 195 ? 7.139 0.063 18.005 1.00 96.62 195 LEU A O 1
ATOM 1502 N N . PRO A 1 196 ? 7.580 1.714 16.553 1.00 96.88 196 PRO A N 1
ATOM 1503 C CA . PRO A 1 196 ? 7.247 2.770 17.502 1.00 96.88 196 PRO A CA 1
ATOM 1504 C C . PRO A 1 196 ? 5.778 2.694 17.949 1.00 96.88 196 PRO A C 1
ATOM 1506 O O . PRO A 1 196 ? 4.879 2.703 17.109 1.00 96.88 196 PRO A O 1
ATOM 1509 N N . GLU A 1 197 ? 5.544 2.673 19.264 1.00 97.25 197 GLU A N 1
ATOM 1510 C CA . GLU A 1 197 ? 4.221 2.592 19.909 1.00 97.25 197 GLU A CA 1
ATOM 1511 C C . GLU A 1 197 ? 3.447 3.916 19.800 1.00 97.25 197 GLU A C 1
ATOM 1513 O O . GLU A 1 197 ? 3.253 4.652 20.765 1.00 97.25 197 GLU A O 1
ATOM 1518 N N . THR A 1 198 ? 3.055 4.273 18.584 1.00 96.69 198 THR A N 1
ATOM 1519 C CA . THR A 1 198 ? 2.378 5.540 18.281 1.00 96.69 198 THR A CA 1
ATOM 1520 C C . THR A 1 198 ? 0.862 5.456 18.372 1.00 96.69 198 THR A C 1
ATOM 1522 O O . THR A 1 198 ? 0.213 6.498 18.367 1.00 96.69 198 THR A O 1
ATOM 1525 N N . GLY A 1 199 ? 0.300 4.245 18.355 1.00 96.94 199 GLY A N 1
ATOM 1526 C CA . GLY A 1 199 ? -1.137 4.014 18.225 1.00 96.94 199 GLY A CA 1
ATOM 1527 C C . GLY A 1 199 ? -1.716 4.451 16.879 1.00 96.94 199 GLY A C 1
ATOM 1528 O O . GLY A 1 199 ? -2.929 4.488 16.730 1.00 96.94 199 GLY A O 1
ATOM 1529 N N . TRP A 1 200 ? -0.879 4.805 15.898 1.00 97.19 200 TRP A N 1
ATOM 1530 C CA . TRP A 1 200 ? -1.309 5.345 14.607 1.00 97.19 200 TRP A CA 1
ATOM 1531 C C . TRP A 1 200 ? -1.209 4.329 13.464 1.00 97.19 200 TRP A C 1
ATOM 1533 O O . TRP A 1 200 ? -0.275 3.531 13.413 1.00 97.19 200 TRP A O 1
ATOM 1543 N N . LEU A 1 201 ? -2.125 4.426 12.496 1.00 94.94 2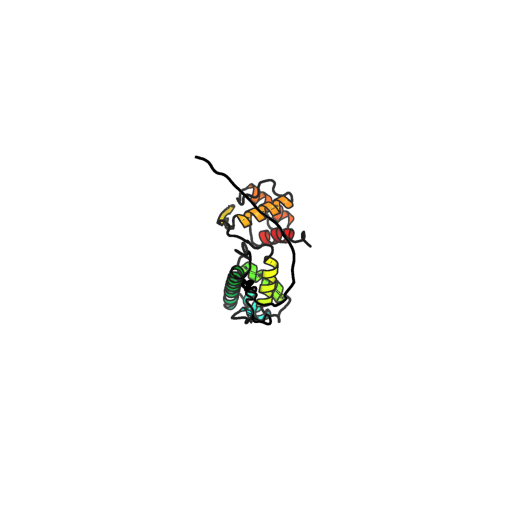01 LEU A N 1
ATOM 1544 C CA . LEU A 1 201 ? -2.132 3.637 11.260 1.00 94.94 201 LEU A CA 1
ATOM 1545 C C . LEU A 1 201 ? -1.163 4.204 10.218 1.00 94.94 201 LEU A C 1
ATOM 1547 O O . LEU A 1 201 ? -1.566 4.815 9.230 1.00 94.94 201 LEU A O 1
ATOM 1551 N N . ASP A 1 202 ? 0.138 4.029 10.442 1.00 94.69 202 ASP A N 1
ATOM 1552 C CA . ASP A 1 202 ? 1.132 4.296 9.400 1.00 94.69 202 ASP A CA 1
ATOM 1553 C C . ASP A 1 202 ? 1.327 3.107 8.444 1.00 94.69 202 ASP A C 1
ATOM 1555 O O . ASP A 1 202 ? 0.913 1.977 8.709 1.00 94.69 202 ASP A O 1
ATOM 1559 N N . GLN A 1 203 ? 1.991 3.375 7.316 1.00 94.88 203 GLN A N 1
ATOM 1560 C CA . GLN A 1 203 ? 2.242 2.394 6.255 1.00 94.88 203 GLN A CA 1
ATOM 1561 C C . GLN A 1 203 ? 2.961 1.137 6.763 1.00 94.88 203 GLN A C 1
ATOM 1563 O O . GLN A 1 203 ? 2.644 0.025 6.347 1.00 94.88 203 GLN A O 1
ATOM 1568 N N . ARG A 1 204 ? 3.916 1.292 7.691 1.00 94.19 204 ARG A N 1
ATOM 1569 C CA . ARG A 1 204 ? 4.677 0.162 8.246 1.00 94.19 204 ARG A CA 1
ATOM 1570 C 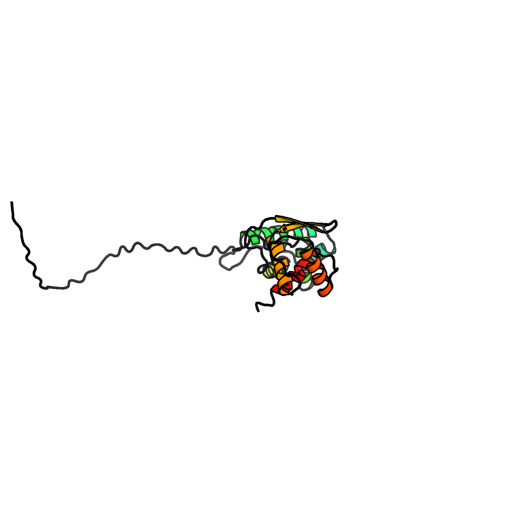C . ARG A 1 204 ? 3.817 -0.685 9.172 1.00 94.19 204 ARG A C 1
ATOM 1572 O O . ARG A 1 204 ? 3.900 -1.908 9.116 1.00 94.19 204 ARG A O 1
ATOM 1579 N N . THR A 1 205 ? 2.991 -0.041 9.988 1.00 95.69 205 THR A N 1
ATOM 1580 C CA . THR A 1 205 ? 2.042 -0.688 10.895 1.00 95.69 205 THR A CA 1
ATOM 1581 C C . THR A 1 205 ? 1.013 -1.477 10.101 1.00 95.69 205 THR A C 1
ATOM 1583 O O . THR A 1 205 ? 0.847 -2.667 10.353 1.00 95.69 205 THR A O 1
ATOM 1586 N N . LEU A 1 206 ? 0.390 -0.857 9.095 1.00 95.44 206 LEU A N 1
ATOM 1587 C CA . LEU A 1 206 ? -0.581 -1.512 8.218 1.00 95.44 206 LEU A CA 1
ATOM 1588 C C . LEU A 1 206 ? 0.042 -2.694 7.473 1.00 95.44 206 LEU A C 1
ATOM 1590 O O . LEU A 1 206 ? -0.523 -3.785 7.471 1.00 95.44 206 LEU A O 1
ATOM 1594 N N . PHE A 1 207 ? 1.240 -2.526 6.913 1.00 93.12 207 PHE A N 1
ATOM 1595 C CA . PHE A 1 207 ? 1.942 -3.615 6.237 1.00 93.12 207 PHE A CA 1
ATOM 1596 C C . PHE A 1 207 ? 2.286 -4.777 7.177 1.00 93.12 207 PHE A C 1
ATOM 1598 O O . PHE A 1 207 ? 2.075 -5.933 6.819 1.00 93.12 207 PHE A O 1
ATOM 1605 N N . ALA A 1 208 ? 2.785 -4.494 8.384 1.00 92.88 208 ALA A N 1
ATOM 1606 C CA . ALA A 1 208 ? 3.120 -5.525 9.365 1.00 92.88 208 ALA A CA 1
ATOM 1607 C C . ALA A 1 208 ? 1.875 -6.269 9.871 1.00 92.88 208 ALA A C 1
ATOM 1609 O O . ALA A 1 208 ? 1.900 -7.493 10.007 1.00 92.88 208 ALA A O 1
ATOM 1610 N N . LEU A 1 209 ? 0.785 -5.542 10.120 1.00 91.00 209 LEU A N 1
ATOM 1611 C CA . LEU A 1 209 ? -0.458 -6.106 10.636 1.00 91.00 209 LEU A CA 1
ATOM 1612 C C . LEU A 1 209 ? -1.143 -6.994 9.590 1.00 91.00 209 LEU A C 1
ATOM 1614 O O . LEU A 1 209 ? -1.502 -8.130 9.894 1.00 91.00 209 LEU A O 1
ATOM 1618 N N . THR A 1 210 ? -1.241 -6.508 8.348 1.00 80.62 210 THR A N 1
ATOM 1619 C CA . THR A 1 210 ? -1.937 -7.195 7.243 1.00 80.62 210 THR A CA 1
ATOM 1620 C C . THR A 1 210 ? -1.135 -8.342 6.625 1.00 80.62 210 THR A C 1
ATOM 1622 O O . THR A 1 210 ? -1.723 -9.268 6.071 1.00 80.62 210 THR A O 1
ATOM 1625 N N . LYS A 1 211 ? 0.202 -8.351 6.750 1.00 64.81 211 LYS A N 1
ATOM 1626 C CA . LYS A 1 211 ? 1.041 -9.479 6.304 1.00 64.81 211 LYS A CA 1
ATOM 1627 C C . LYS A 1 211 ? 0.707 -10.778 7.043 1.00 64.81 211 LYS A C 1
ATOM 1629 O O . LYS A 1 211 ? 0.686 -11.838 6.429 1.00 64.81 211 LYS A O 1
ATOM 1634 N N . VAL A 1 212 ? 0.439 -10.691 8.345 1.00 49.06 212 VAL A N 1
ATOM 1635 C CA . VAL A 1 212 ? 0.307 -11.865 9.224 1.00 49.06 212 VAL A CA 1
ATOM 1636 C C . VAL A 1 212 ? -1.040 -12.592 9.050 1.00 49.06 212 VAL A C 1
ATOM 1638 O O . VAL A 1 212 ? -1.147 -13.758 9.407 1.00 49.06 212 VAL A O 1
ATOM 1641 N N . ASN A 1 213 ? -2.037 -11.978 8.403 1.00 47.06 213 ASN A N 1
ATOM 1642 C CA . ASN A 1 213 ? -3.325 -12.637 8.138 1.00 47.06 213 ASN A CA 1
ATOM 1643 C C . ASN A 1 213 ? -3.317 -13.558 6.908 1.00 47.06 213 ASN A C 1
ATOM 1645 O O . ASN A 1 213 ? -4.305 -14.234 6.664 1.00 47.06 213 ASN A O 1
ATOM 1649 N N . ARG A 1 214 ? -2.217 -13.614 6.144 1.00 52.66 214 ARG A N 1
ATOM 1650 C CA . ARG A 1 214 ? -2.146 -14.387 4.889 1.00 52.66 214 ARG A CA 1
ATOM 1651 C C . ARG A 1 214 ? -1.314 -15.665 4.957 1.00 52.66 214 ARG A C 1
ATOM 1653 O O . ARG A 1 214 ? -1.336 -16.429 4.009 1.00 52.66 214 ARG A O 1
ATOM 1660 N N . GLU A 1 215 ? -0.618 -15.927 6.063 1.00 44.41 215 GLU A N 1
ATOM 1661 C CA . GLU A 1 215 ? 0.098 -17.202 6.279 1.00 44.41 215 GLU A CA 1
ATOM 1662 C C . GLU A 1 215 ? -0.834 -18.334 6.752 1.00 44.41 215 GLU A C 1
ATOM 1664 O O . GLU A 1 215 ? -0.385 -19.456 6.956 1.00 44.41 215 GLU A O 1
ATOM 1669 N N . LYS A 1 216 ? -2.124 -18.052 6.969 1.00 42.66 216 LYS A N 1
ATOM 1670 C CA . LYS A 1 216 ? -3.084 -19.017 7.524 1.00 42.66 216 LYS A CA 1
ATOM 1671 C C . LYS A 1 216 ? -3.849 -19.827 6.468 1.00 42.66 216 LYS A C 1
ATOM 1673 O O . LYS A 1 216 ? -4.571 -20.741 6.857 1.00 42.66 216 LYS A O 1
ATOM 1678 N N . ASP A 1 217 ? -3.658 -19.511 5.185 1.00 43.28 217 ASP A N 1
ATOM 1679 C CA . ASP A 1 217 ? -4.386 -20.105 4.054 1.00 43.28 217 ASP A CA 1
ATOM 1680 C C . ASP A 1 217 ? -3.502 -20.955 3.107 1.00 43.28 217 ASP A C 1
ATOM 1682 O O . ASP A 1 217 ? -3.995 -21.413 2.075 1.00 43.28 217 ASP A O 1
ATOM 1686 N N . ASP A 1 218 ? -2.233 -21.204 3.467 1.00 34.59 218 ASP A N 1
ATOM 1687 C CA . ASP A 1 218 ? -1.323 -22.170 2.809 1.00 34.59 218 ASP A CA 1
ATOM 1688 C C . ASP A 1 218 ? -1.178 -23.462 3.643 1.00 34.59 218 ASP A C 1
ATOM 1690 O O . ASP A 1 218 ? -1.046 -24.557 3.039 1.00 34.59 218 ASP A O 1
#

Radius of gyration: 30.75 Å; chains: 1; bounding box: 105×68×66 Å

pLDDT: mean 85.92, std 20.03, range [29.44, 98.75]

Sequence (218 aa):
MLACETAGEKSRTGMMVKTAMLGAVGALLLAGALPAAAADGDGNFAIDGAGTVTCDRFIEAYDGKTRDYYVYAGWVDGYVTATNQQQDETYDLTPWQTTEFLLDLVAQYCRANPKQKFIYGVTELLRYLYQGRLQELSEIAQIQHGSKGAYFYRATIQSVQEALAERSLFEGEADGVFDEEVAKSLARFQGLSGLPETGWLDQRTLFALTKVNREKDD

Secondary structure (DSSP, 8-state):
-------------------------------------SS-TTS-----GGGGSBHHHHHHHHHHT-HHHHHHHHHHHHHHHHHHHHSTT-SBS-SS--HHHHHHHHHHHHHH-TTSBHHHHHHHHHHHHGGG-B-S--PEEEEEETTEEEEEEHHHHHHHHHHHHHTTS--S---S---HHHHHHHHHHHHHTTS----S--HHHHHHHHHGGGTT--